Protein AF-X1RYP7-F1 (afdb_monomer_lite)

Sequence (256 aa):
MVREKIAANLPLTCVVMPRAEAEKLGAMALFGEKYGSEVRVVAIGAANEKLLEEAFSREFCGGTHCDNTGQIGGFKIIKEESISAGVRRITALTGSGLNACLEKASDIVDELSATLKVPSEALVDRVGQLIKDNKKLSKDLKSAARAVLLLPMILVSFRIAWLINLACRPTCTSPISPSISAFGVSAATESITMTSMELELISISVMLSACSPVSGWLTNMLLTSTPSLLAQVVSRACSASMNAATPPARWALAMT

Secondary structure (DSSP, 8-state):
-HHHHHHTTPBEEEEEEEHHHHHHTTPBPPTTPPP-SEEEEEEES-SSGGGGGG-SEEEE--S---SBGGGG--EEEEEEEEEETTEEEEEEEEHHHHHHHHHHHHHHHHHHHHHHTS-GGGHHHHHHHHHHHHHHHHHHHHHHHHHHHHHHHHHHHHHHHHHHHHHT---PPPP--------------------------------------------------------------------PPPPP--------

pLDDT: mean 72.21, std 27.26, range [26.64, 97.31]

Organism: NCBI:txid412755

Radius of gyration: 43.84 Å; chains: 1; bounding box: 78×81×140 Å

InterPro domains:
  IPR012947 Threonyl/alanyl tRNA synthetase, SAD [PF07973] (39-90)
  IPR012947 Threonyl/alanyl tRNA synthetase, SAD [SM00863] (39-91)
  IPR018163 Threonyl/alanyl tRNA synthetase, class II-like, putative editing domain superfamily [SSF55186] (2-95)
  IPR018165 Alanyl-tRNA synthetase, class IIc, core domain [PS50860] (1-104)
  IPR050058 Alanine--tRNA ligase [PTHR11777] (2-137)

Foldseek 3Di:
DLVVQLVVFAFKDKDKDAPVVLVVLVADEDPPDDDDRIFIKIFTRQPYPVRSNVGPHIYTDPDDDDRTSPQQPDKDFDDWADPDVPDIDTDMDTDPRVVVVVVVVVVVLVVLCVVLVHDSVCSVVSVVVVVVVVVVVVVVVVVVVVVVVVVVVVVVVVVVVVVVVVVPDDPDDDDDDDDDDDDDDDDDDDDDDDPDDDDDPPDPDPDPDDDDDDDDDDDDDDDDDDDDDDDDDDDDDDDDDDDDDDDDDDDDDDDD

Structure (mmCIF, N/CA/C/O backbone):
data_AF-X1RYP7-F1
#
_entry.id   AF-X1RYP7-F1
#
loop_
_atom_site.group_PDB
_atom_site.id
_atom_site.type_symbol
_atom_site.label_atom_id
_atom_site.label_alt_id
_atom_site.label_comp_id
_atom_site.label_asym_id
_atom_site.label_entity_id
_atom_site.label_seq_id
_atom_site.pdbx_PDB_ins_code
_atom_site.Cartn_x
_atom_site.Cartn_y
_atom_site.Cartn_z
_atom_site.occupancy
_atom_site.B_iso_or_equiv
_atom_site.auth_seq_id
_atom_site.auth_comp_id
_atom_site.auth_asym_id
_atom_site.auth_atom_id
_atom_site.pdbx_PDB_model_num
ATOM 1 N N . MET A 1 1 ? -4.983 8.964 -7.047 1.00 89.69 1 MET A N 1
ATOM 2 C CA . MET A 1 1 ? -3.819 8.7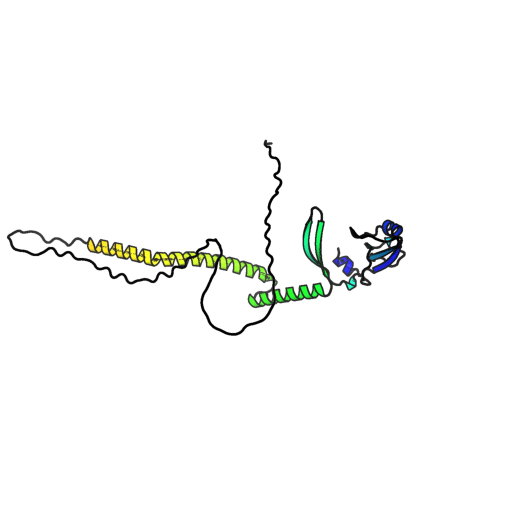30 -7.933 1.00 89.69 1 MET A CA 1
ATOM 3 C C . MET A 1 1 ? -3.322 7.278 -7.989 1.00 89.69 1 MET A C 1
ATOM 5 O O . MET A 1 1 ? -3.543 6.647 -9.008 1.00 89.69 1 MET A O 1
ATOM 9 N N . VAL A 1 2 ? -2.653 6.703 -6.970 1.00 95.00 2 VAL A N 1
ATOM 10 C CA . VAL A 1 2 ? -2.000 5.367 -7.119 1.00 95.00 2 VAL A CA 1
ATOM 11 C C . VAL A 1 2 ? -2.988 4.261 -7.515 1.00 95.00 2 VAL A C 1
ATOM 13 O O . VAL A 1 2 ? -2.761 3.550 -8.487 1.00 95.00 2 VAL A O 1
ATOM 16 N N . ARG A 1 3 ? -4.129 4.163 -6.821 1.00 95.50 3 ARG A N 1
ATOM 17 C CA . ARG A 1 3 ? -5.179 3.184 -7.153 1.00 95.50 3 ARG A CA 1
ATOM 18 C C . ARG A 1 3 ? -5.763 3.382 -8.551 1.00 95.50 3 ARG A C 1
ATOM 20 O O . ARG A 1 3 ? -6.051 2.399 -9.213 1.00 95.50 3 ARG A O 1
ATOM 27 N N . GLU A 1 4 ? -5.899 4.626 -9.014 1.00 96.31 4 GLU A N 1
ATOM 28 C CA . GLU A 1 4 ? -6.376 4.917 -10.376 1.00 96.31 4 GLU A CA 1
ATOM 29 C C . GLU A 1 4 ? -5.391 4.394 -11.426 1.00 96.31 4 GLU A C 1
ATOM 31 O O . GLU A 1 4 ? -5.809 3.813 -12.419 1.00 96.31 4 GLU A O 1
ATOM 36 N N . LYS A 1 5 ? -4.079 4.544 -11.199 1.00 95.88 5 LYS A N 1
ATOM 37 C CA . LYS A 1 5 ? -3.044 4.031 -12.114 1.00 95.88 5 LYS A CA 1
ATOM 38 C C . LYS A 1 5 ? -2.937 2.507 -12.095 1.00 95.88 5 LYS A C 1
ATOM 40 O O . LYS A 1 5 ? -2.620 1.914 -13.122 1.00 95.88 5 LYS A O 1
ATOM 45 N N . ILE A 1 6 ? -3.226 1.877 -10.959 1.00 96.12 6 ILE A N 1
ATOM 46 C CA . ILE A 1 6 ? -3.366 0.419 -10.876 1.00 96.12 6 ILE A CA 1
ATOM 47 C C . ILE A 1 6 ? -4.607 -0.040 -11.653 1.00 96.12 6 ILE A C 1
ATOM 49 O O . ILE A 1 6 ? -4.505 -0.922 -12.499 1.00 96.12 6 ILE A O 1
ATOM 53 N N . ALA A 1 7 ? -5.752 0.615 -11.447 1.00 96.25 7 ALA A N 1
ATOM 54 C CA . ALA A 1 7 ? -6.996 0.303 -12.151 1.00 96.25 7 ALA A CA 1
ATOM 55 C C . ALA A 1 7 ? -6.906 0.528 -13.671 1.00 96.25 7 ALA A C 1
ATOM 57 O O . ALA A 1 7 ? -7.547 -0.187 -14.433 1.00 96.25 7 ALA A O 1
ATOM 58 N N . ALA A 1 8 ? -6.083 1.482 -14.116 1.00 96.19 8 ALA A N 1
ATOM 59 C CA . ALA A 1 8 ? -5.820 1.735 -15.532 1.00 96.19 8 ALA A CA 1
ATOM 60 C C . ALA A 1 8 ? -5.026 0.616 -16.234 1.00 96.19 8 ALA A C 1
ATOM 62 O O . ALA A 1 8 ? -4.885 0.667 -17.452 1.00 96.19 8 ALA A O 1
ATOM 63 N N . ASN A 1 9 ? -4.513 -0.373 -15.489 1.00 96.75 9 ASN A N 1
ATOM 64 C CA . ASN A 1 9 ? -3.815 -1.544 -16.018 1.00 96.75 9 ASN A CA 1
ATOM 65 C C . ASN A 1 9 ? -2.702 -1.198 -17.028 1.00 96.75 9 ASN A C 1
ATOM 67 O O . ASN A 1 9 ? -2.641 -1.722 -18.139 1.00 96.75 9 ASN A O 1
ATOM 71 N N . LEU A 1 10 ? -1.842 -0.259 -16.643 1.00 96.44 10 LEU A N 1
ATOM 72 C CA . LEU A 1 10 ? -0.799 0.288 -17.499 1.00 96.44 10 LEU A CA 1
ATOM 73 C C . LEU A 1 10 ? 0.296 -0.758 -17.761 1.00 96.44 10 LEU A C 1
ATOM 75 O O . LEU A 1 10 ? 0.726 -1.406 -16.804 1.00 96.44 10 LEU A O 1
ATOM 79 N N . PRO A 1 11 ? 0.788 -0.900 -19.005 1.00 96.38 11 PRO A N 1
ATOM 80 C CA . PRO A 1 11 ? 1.874 -1.826 -19.321 1.00 96.38 11 PRO A CA 1
ATOM 81 C C . PRO A 1 11 ? 3.188 -1.390 -18.664 1.00 96.38 11 PRO A C 1
ATOM 83 O O . PRO A 1 11 ? 3.443 -0.191 -18.517 1.00 96.38 11 PRO A O 1
ATOM 86 N N . LEU A 1 12 ? 4.034 -2.348 -18.288 1.00 95.88 12 LEU A N 1
ATOM 87 C CA . LEU A 1 12 ? 5.417 -2.087 -17.895 1.00 95.88 12 LEU A CA 1
ATOM 88 C C . LEU A 1 12 ? 6.368 -2.452 -19.035 1.00 95.88 12 LEU A C 1
ATOM 90 O O . LEU A 1 12 ? 6.365 -3.576 -19.527 1.00 95.88 12 LEU A O 1
ATOM 94 N N . THR A 1 13 ? 7.233 -1.508 -19.399 1.00 95.56 13 THR A N 1
ATOM 95 C CA . THR A 1 13 ? 8.313 -1.724 -20.367 1.00 95.56 13 THR A CA 1
ATOM 96 C C . THR A 1 13 ? 9.654 -1.583 -19.655 1.00 95.56 13 THR A C 1
ATOM 98 O O . THR A 1 13 ? 9.861 -0.638 -18.893 1.00 95.56 13 THR A O 1
ATOM 101 N N . CYS A 1 14 ? 10.571 -2.522 -19.890 1.00 94.88 14 CYS A N 1
ATOM 102 C CA . CYS A 1 14 ? 11.894 -2.534 -19.268 1.00 94.88 14 CYS A CA 1
ATOM 103 C C . CYS A 1 14 ? 12.978 -2.578 -20.343 1.00 94.88 14 CYS A C 1
ATOM 105 O O . CYS A 1 14 ? 12.970 -3.492 -21.160 1.00 94.88 14 CYS A O 1
ATOM 107 N N . VAL A 1 15 ? 13.922 -1.634 -20.315 1.00 95.31 15 VAL A N 1
ATOM 108 C CA . VAL A 1 15 ? 14.980 -1.509 -21.334 1.00 95.31 15 VAL A CA 1
ATOM 109 C C . VAL A 1 15 ? 16.324 -1.272 -20.659 1.00 95.31 15 VAL A C 1
ATOM 111 O O . VAL A 1 15 ? 16.411 -0.532 -19.679 1.00 95.31 15 VAL A O 1
ATOM 114 N N . VAL A 1 16 ? 17.378 -1.901 -21.177 1.00 95.81 16 VAL A N 1
ATOM 115 C CA . VAL A 1 16 ? 18.761 -1.619 -20.774 1.00 95.81 16 VAL A CA 1
ATOM 116 C C . VAL A 1 16 ? 19.347 -0.606 -21.747 1.00 95.81 16 VAL A C 1
ATOM 118 O O . VAL A 1 16 ? 19.276 -0.805 -22.956 1.00 95.81 16 VAL A O 1
ATOM 121 N N . MET A 1 17 ? 19.895 0.488 -21.226 1.00 95.12 17 MET A N 1
ATOM 122 C CA . MET A 1 17 ? 20.445 1.569 -22.045 1.00 95.12 17 MET A CA 1
ATOM 123 C C . MET A 1 17 ? 21.597 2.292 -21.334 1.00 95.12 17 MET A C 1
ATOM 125 O O . MET A 1 17 ? 21.763 2.140 -20.115 1.00 95.12 17 MET A O 1
ATOM 129 N N . PRO A 1 18 ? 22.390 3.105 -22.055 1.00 96.38 18 PRO A N 1
ATOM 130 C CA . PRO A 1 18 ? 23.413 3.937 -21.443 1.00 96.38 18 PRO A CA 1
ATOM 131 C C . PRO A 1 18 ? 22.815 4.890 -20.407 1.00 96.38 18 PRO A C 1
ATOM 133 O O . PRO A 1 18 ? 21.809 5.562 -20.649 1.00 96.38 18 PRO A O 1
ATOM 136 N N . ARG A 1 19 ? 23.482 5.018 -19.260 1.00 93.25 19 ARG A N 1
ATOM 137 C CA . ARG A 1 19 ? 23.036 5.873 -18.151 1.00 93.25 19 ARG A CA 1
ATOM 138 C C . ARG A 1 19 ? 22.748 7.312 -18.585 1.00 93.25 19 ARG A C 1
ATOM 140 O O . ARG A 1 19 ? 21.746 7.888 -18.178 1.00 93.25 19 ARG A O 1
ATOM 147 N N . ALA A 1 20 ? 23.610 7.874 -19.429 1.00 92.62 20 ALA A N 1
ATOM 148 C CA . ALA A 1 20 ? 23.466 9.244 -19.909 1.00 92.62 20 ALA A CA 1
ATOM 149 C C . ALA A 1 20 ? 22.195 9.452 -20.753 1.00 92.62 20 ALA A C 1
ATOM 151 O O . ALA A 1 20 ? 21.643 10.548 -20.764 1.00 92.62 20 ALA A O 1
ATOM 152 N N . GLU A 1 21 ? 21.728 8.426 -21.465 1.00 93.50 21 GLU A N 1
ATOM 153 C CA . GLU A 1 21 ? 20.472 8.482 -22.223 1.00 93.50 21 GLU A CA 1
ATOM 154 C C . GLU A 1 21 ? 19.271 8.337 -21.289 1.00 93.50 21 GLU A C 1
ATOM 156 O O . GLU A 1 21 ? 18.314 9.102 -21.380 1.00 93.50 21 GLU A O 1
ATOM 161 N N . ALA A 1 22 ? 19.368 7.435 -20.315 1.00 93.38 22 ALA A N 1
ATOM 162 C CA . ALA A 1 22 ? 18.329 7.223 -19.320 1.00 93.38 22 ALA A CA 1
ATOM 163 C C . ALA A 1 22 ? 18.067 8.473 -18.454 1.00 93.38 22 ALA A C 1
ATOM 165 O O . ALA A 1 22 ? 16.917 8.841 -18.209 1.00 93.38 22 ALA A O 1
ATOM 166 N N . GLU A 1 23 ? 19.129 9.171 -18.038 1.00 91.62 23 GLU A N 1
ATOM 167 C CA . GLU A 1 23 ? 19.027 10.440 -17.305 1.00 91.62 23 GLU A CA 1
ATOM 168 C C . GLU A 1 23 ? 18.382 11.545 -18.163 1.00 91.62 23 GLU A C 1
ATOM 170 O O . GLU A 1 23 ? 17.576 12.322 -17.651 1.00 91.62 23 GLU A O 1
ATOM 175 N N . LYS A 1 24 ? 18.652 11.585 -19.479 1.00 93.12 24 LYS A N 1
ATOM 176 C CA . LYS A 1 24 ? 17.998 12.531 -20.407 1.00 93.12 24 LYS A CA 1
ATOM 177 C C . LYS A 1 24 ? 16.498 12.275 -20.555 1.00 93.12 24 LYS A C 1
ATOM 179 O O . LYS A 1 24 ? 15.744 13.231 -20.700 1.00 93.12 24 LYS A O 1
ATOM 184 N N . LEU A 1 25 ? 16.061 11.018 -20.461 1.00 91.56 25 LEU A N 1
ATOM 185 C CA . LEU A 1 25 ? 14.638 10.647 -20.431 1.00 91.56 25 LEU A CA 1
ATOM 186 C C . LEU A 1 25 ? 13.948 11.036 -19.107 1.00 91.56 25 LEU A C 1
ATOM 188 O O . LEU A 1 25 ? 12.743 10.833 -18.946 1.00 91.56 25 LEU A O 1
ATOM 192 N N . GLY A 1 26 ? 14.690 11.575 -18.134 1.00 91.69 26 GLY A N 1
ATOM 193 C CA . GLY A 1 26 ? 14.168 11.931 -16.818 1.00 91.69 26 GLY A CA 1
ATOM 194 C C . GLY A 1 26 ? 13.856 10.714 -15.949 1.00 91.69 26 GLY A C 1
ATOM 195 O O . GLY A 1 26 ? 12.981 10.790 -15.088 1.00 91.69 26 GLY A O 1
ATOM 196 N N . ALA A 1 27 ? 14.516 9.578 -16.194 1.00 91.94 27 ALA A N 1
ATOM 197 C CA . ALA A 1 27 ? 14.416 8.426 -15.311 1.00 91.94 27 ALA A CA 1
ATOM 198 C C . ALA A 1 27 ? 15.124 8.713 -13.979 1.00 91.94 27 ALA A C 1
ATOM 200 O O . ALA A 1 27 ? 16.239 9.237 -13.945 1.00 91.94 27 ALA A O 1
ATOM 201 N N . MET A 1 28 ? 14.455 8.386 -12.874 1.00 90.38 28 MET A N 1
ATOM 202 C CA . MET A 1 28 ? 14.951 8.683 -11.534 1.00 90.38 28 MET A CA 1
ATOM 203 C C . MET A 1 28 ? 15.865 7.570 -11.013 1.00 90.38 28 MET A C 1
ATOM 205 O O . MET A 1 28 ? 15.537 6.386 -11.085 1.00 90.38 28 MET A O 1
ATOM 209 N N . ALA A 1 29 ? 16.995 7.972 -10.438 1.00 88.50 29 ALA A N 1
ATOM 210 C CA . ALA A 1 29 ? 17.901 7.103 -9.700 1.00 88.50 29 ALA A CA 1
ATOM 211 C C . ALA A 1 29 ? 17.552 7.109 -8.202 1.00 88.50 29 ALA A C 1
ATOM 213 O O . ALA A 1 29 ? 17.188 8.155 -7.654 1.00 88.50 29 ALA A O 1
ATOM 214 N N . LEU A 1 30 ? 17.706 5.972 -7.520 1.00 81.19 30 LEU A N 1
ATOM 215 C CA . LEU A 1 30 ? 17.573 5.920 -6.064 1.00 81.19 30 LEU A CA 1
ATOM 216 C C . LEU A 1 30 ? 18.777 6.604 -5.398 1.00 81.19 30 LEU A C 1
ATOM 218 O O . LEU A 1 30 ? 19.930 6.443 -5.805 1.00 81.19 30 LEU A O 1
ATOM 222 N N . PHE A 1 31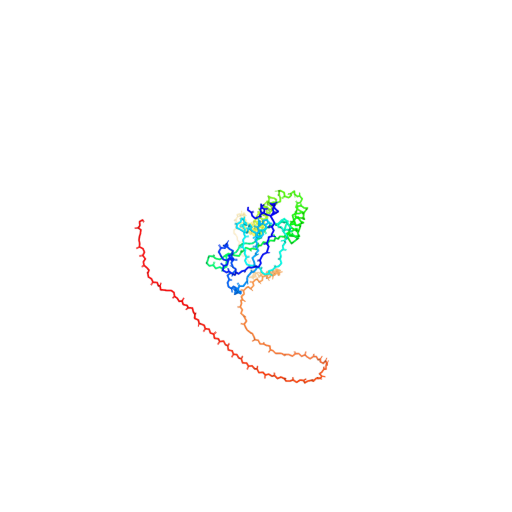 ? 18.507 7.391 -4.355 1.00 71.81 31 PHE A N 1
ATOM 223 C CA . PHE A 1 31 ? 19.542 8.116 -3.623 1.00 71.81 31 PHE A CA 1
ATOM 224 C C . PHE A 1 31 ? 20.536 7.150 -2.962 1.00 71.81 31 PHE A C 1
ATOM 226 O O . PHE A 1 31 ? 20.149 6.312 -2.152 1.00 71.81 31 PHE A O 1
ATOM 233 N N . GLY A 1 32 ? 21.830 7.327 -3.250 1.00 73.62 32 GLY A N 1
ATOM 234 C CA . GLY A 1 32 ? 22.924 6.617 -2.576 1.00 73.62 32 GLY A CA 1
ATOM 235 C C . GLY A 1 32 ? 23.439 5.360 -3.284 1.00 73.62 32 GLY A C 1
ATOM 236 O O . GLY A 1 32 ? 24.432 4.790 -2.832 1.00 73.62 32 GLY A O 1
ATOM 237 N N . GLU A 1 33 ? 22.836 4.954 -4.403 1.00 80.25 33 GLU A N 1
ATOM 238 C CA . GLU A 1 33 ? 23.302 3.807 -5.189 1.00 80.25 33 GLU A CA 1
ATOM 239 C C . GLU A 1 33 ? 24.311 4.213 -6.275 1.00 80.25 33 GLU A C 1
ATOM 241 O O . GLU A 1 33 ? 24.233 5.290 -6.873 1.00 80.25 33 GLU A O 1
ATOM 246 N N . LYS A 1 34 ? 25.293 3.339 -6.534 1.00 86.25 34 LYS A N 1
ATOM 247 C CA . LYS A 1 34 ? 26.267 3.512 -7.620 1.00 86.25 34 LYS A CA 1
ATOM 248 C C . LYS A 1 34 ? 25.813 2.703 -8.832 1.00 86.25 34 LYS A C 1
ATOM 250 O O . LYS A 1 34 ? 25.737 1.482 -8.754 1.00 86.25 34 LYS A O 1
ATOM 255 N N . TYR A 1 35 ? 25.577 3.384 -9.949 1.00 87.25 35 TYR A N 1
ATOM 256 C CA . TYR A 1 35 ? 25.183 2.772 -11.219 1.00 87.25 35 TYR A CA 1
ATOM 257 C C . TYR A 1 35 ? 26.358 2.710 -12.203 1.00 87.25 35 TYR A C 1
ATOM 259 O O . TYR A 1 35 ? 27.204 3.610 -12.214 1.00 87.25 35 TYR A O 1
ATOM 267 N N . GLY A 1 36 ? 26.397 1.652 -13.019 1.00 89.12 36 GLY A N 1
ATOM 268 C CA . GLY A 1 36 ? 27.385 1.462 -14.085 1.00 89.12 36 GLY A CA 1
ATOM 269 C C . GLY A 1 36 ? 27.149 2.359 -15.307 1.00 89.12 36 GLY A C 1
ATOM 270 O O . GLY A 1 36 ? 26.334 3.283 -15.276 1.00 89.12 36 GLY A O 1
ATOM 271 N N . SER A 1 37 ? 27.877 2.083 -16.395 1.00 91.88 37 SER A N 1
ATOM 272 C CA . SER A 1 37 ? 27.700 2.770 -17.685 1.00 91.88 37 SER A CA 1
ATOM 273 C C . SER A 1 37 ? 26.362 2.440 -18.348 1.00 91.88 37 SER A C 1
ATOM 275 O O . SER A 1 37 ? 25.785 3.296 -19.015 1.00 91.88 37 SER A O 1
ATOM 277 N N . GLU A 1 38 ? 25.861 1.227 -18.128 1.00 94.44 38 GLU A N 1
ATOM 278 C CA . GLU A 1 38 ? 24.546 0.765 -18.562 1.00 94.44 38 GLU A CA 1
ATOM 279 C C . GLU A 1 38 ? 23.632 0.574 -17.353 1.00 94.44 38 GLU A C 1
ATOM 281 O O . GLU A 1 38 ? 24.064 0.114 -16.289 1.00 94.44 38 GLU A O 1
ATOM 286 N N . VAL A 1 39 ? 22.365 0.946 -17.518 1.00 94.88 39 VAL A N 1
ATOM 287 C CA . VAL A 1 39 ? 21.336 0.849 -16.481 1.00 94.88 39 VAL A CA 1
ATOM 288 C C . VAL A 1 39 ? 20.067 0.242 -17.053 1.00 94.88 39 VAL A C 1
ATOM 290 O O . VAL A 1 39 ? 19.727 0.445 -18.219 1.00 94.88 39 VAL A O 1
ATOM 293 N N . ARG A 1 40 ? 19.343 -0.494 -16.209 1.00 95.19 40 ARG A N 1
ATOM 294 C CA . ARG A 1 40 ? 18.009 -0.995 -16.527 1.00 95.19 40 ARG A CA 1
ATOM 295 C C . ARG A 1 40 ? 16.971 0.034 -16.096 1.00 95.19 40 ARG A C 1
ATOM 297 O O . ARG A 1 40 ? 16.836 0.319 -14.905 1.00 95.19 40 ARG A O 1
ATOM 304 N N . VAL A 1 41 ? 16.244 0.565 -17.071 1.00 95.44 41 VAL A N 1
ATOM 305 C CA . VAL A 1 41 ? 15.139 1.500 -16.865 1.00 95.44 41 VAL A CA 1
ATOM 306 C C . VAL A 1 41 ? 13.833 0.727 -16.870 1.00 95.44 41 VAL A C 1
ATOM 308 O O . VAL A 1 41 ? 13.566 -0.050 -17.788 1.00 95.44 41 VAL A O 1
ATOM 311 N N . VAL A 1 42 ? 13.011 0.970 -15.857 1.00 96.12 42 VAL A N 1
ATOM 312 C CA . VAL A 1 42 ? 11.643 0.461 -15.771 1.00 96.12 42 VAL A CA 1
ATOM 313 C C . VAL A 1 42 ? 10.691 1.622 -15.990 1.00 96.12 42 VAL A C 1
ATOM 315 O O . VAL A 1 42 ? 10.733 2.609 -15.257 1.00 96.12 42 VAL A O 1
ATOM 318 N N . ALA A 1 43 ? 9.844 1.507 -17.009 1.00 96.44 43 ALA A N 1
ATOM 319 C CA . ALA A 1 43 ? 8.894 2.529 -17.415 1.00 96.44 43 ALA A CA 1
ATOM 320 C C . ALA A 1 43 ? 7.457 2.018 -17.275 1.00 96.44 43 ALA A C 1
ATOM 322 O O . ALA A 1 43 ? 7.069 1.016 -17.879 1.00 96.44 43 ALA A O 1
ATOM 323 N N . ILE A 1 44 ? 6.654 2.731 -16.487 1.00 96.38 44 ILE A N 1
ATOM 324 C CA . ILE A 1 44 ? 5.256 2.393 -16.213 1.00 96.38 44 ILE A CA 1
ATOM 325 C C . ILE A 1 44 ? 4.358 3.197 -17.155 1.00 96.38 44 ILE A C 1
ATOM 327 O O . ILE A 1 44 ? 4.353 4.427 -17.109 1.00 96.38 44 ILE A O 1
ATOM 331 N N . GLY A 1 45 ? 3.563 2.514 -17.974 1.00 94.81 45 GLY A N 1
ATOM 332 C CA . GLY A 1 45 ? 2.633 3.113 -18.935 1.00 94.81 45 GLY A CA 1
ATOM 333 C C . GLY A 1 45 ? 3.200 3.361 -20.330 1.00 94.81 45 GLY A C 1
ATOM 334 O O . GLY A 1 45 ? 2.482 3.900 -21.162 1.00 94.81 45 GLY A O 1
ATOM 335 N N . ALA A 1 46 ? 4.438 2.947 -20.609 1.00 93.50 46 ALA A N 1
ATOM 336 C CA . ALA A 1 46 ? 4.967 2.937 -21.970 1.00 93.50 46 ALA A CA 1
ATOM 337 C C . ALA A 1 46 ? 4.506 1.670 -22.695 1.00 93.50 46 ALA A C 1
ATOM 339 O O . ALA A 1 46 ? 4.734 0.563 -22.206 1.00 93.50 46 ALA A O 1
ATOM 340 N N . ALA A 1 47 ? 3.886 1.830 -23.866 1.00 89.81 47 ALA A N 1
ATOM 341 C CA . ALA A 1 47 ? 3.436 0.697 -24.673 1.00 89.81 47 ALA A CA 1
ATOM 342 C C . ALA A 1 47 ? 4.602 -0.083 -25.299 1.00 89.81 47 ALA A C 1
ATOM 344 O O . ALA A 1 47 ? 4.482 -1.283 -25.502 1.00 89.81 47 ALA A O 1
ATOM 345 N N . ASN A 1 48 ? 5.703 0.602 -25.626 1.00 90.62 48 ASN A N 1
ATOM 346 C CA . ASN A 1 48 ? 6.888 0.029 -26.262 1.00 90.62 48 ASN A CA 1
ATOM 347 C C . ASN A 1 48 ? 8.145 0.829 -25.885 1.00 90.62 48 ASN A C 1
ATOM 349 O O . ASN A 1 48 ? 8.058 1.985 -25.470 1.00 90.62 48 ASN A O 1
ATOM 353 N N . GLU A 1 49 ? 9.322 0.259 -26.154 1.00 89.50 49 GLU A N 1
ATOM 354 C CA . GLU A 1 49 ? 10.645 0.855 -25.882 1.00 89.50 49 GLU A CA 1
ATOM 355 C C . GLU A 1 49 ? 10.888 2.202 -26.583 1.00 89.50 49 GLU A C 1
ATOM 357 O O . GLU A 1 49 ? 11.699 3.008 -26.143 1.00 89.50 49 GLU A O 1
ATOM 362 N N . LYS A 1 50 ? 10.170 2.475 -27.677 1.00 89.88 50 LYS A N 1
ATOM 363 C CA . LYS A 1 50 ? 10.270 3.743 -28.418 1.00 89.88 50 LYS A CA 1
ATOM 364 C C . LYS A 1 50 ? 9.462 4.878 -27.788 1.00 89.88 50 LYS A C 1
ATOM 366 O O . LYS A 1 50 ? 9.713 6.035 -28.093 1.00 89.88 50 LYS A O 1
ATOM 371 N N . LEU A 1 51 ? 8.491 4.547 -26.937 1.00 91.81 51 LEU A N 1
ATOM 372 C CA . LEU A 1 51 ? 7.553 5.492 -26.324 1.00 91.81 51 LEU A CA 1
ATOM 373 C C . LEU A 1 51 ? 7.819 5.644 -24.822 1.00 91.81 51 LEU A C 1
ATOM 375 O O . LEU A 1 51 ? 6.910 5.898 -24.035 1.00 91.81 51 LEU A O 1
ATOM 379 N N . LEU A 1 52 ? 9.077 5.481 -24.400 1.00 91.19 52 LEU A N 1
ATOM 380 C CA . LEU A 1 52 ? 9.460 5.649 -22.997 1.00 91.19 52 LEU A CA 1
ATOM 381 C C . LEU A 1 52 ? 9.184 7.072 -22.496 1.00 91.19 52 LEU A C 1
ATOM 383 O O . LEU A 1 52 ? 8.906 7.253 -21.314 1.00 91.19 52 LEU A O 1
ATOM 387 N N . GLU A 1 53 ? 9.199 8.076 -23.374 1.00 90.38 53 GLU A N 1
ATOM 388 C CA . GLU A 1 53 ? 8.889 9.469 -23.032 1.00 90.38 53 GLU A CA 1
ATOM 389 C C . GLU A 1 53 ? 7.442 9.672 -22.546 1.00 90.38 53 GLU A C 1
ATOM 391 O O . GLU A 1 53 ? 7.204 10.518 -21.682 1.00 90.38 53 GLU A O 1
ATOM 396 N N . GLU A 1 54 ? 6.503 8.842 -23.008 1.00 92.06 54 GLU A N 1
ATOM 397 C CA . GLU A 1 54 ? 5.082 8.887 -22.628 1.00 92.06 54 GLU A CA 1
ATOM 398 C C . GLU A 1 54 ? 4.789 8.163 -21.302 1.00 92.06 54 GLU A C 1
ATOM 400 O O . GLU A 1 54 ? 3.674 8.231 -20.779 1.00 92.06 54 GLU A O 1
ATOM 405 N N . ALA A 1 55 ? 5.781 7.464 -20.739 1.00 94.25 55 ALA A N 1
ATOM 406 C CA . ALA A 1 55 ? 5.630 6.744 -19.484 1.00 94.25 55 ALA A CA 1
ATOM 407 C C . ALA A 1 55 ? 5.229 7.680 -18.336 1.00 94.25 55 ALA A C 1
ATOM 409 O O . ALA A 1 55 ? 5.778 8.767 -18.157 1.00 94.25 55 ALA A O 1
ATOM 410 N N . PHE A 1 56 ? 4.320 7.202 -17.489 1.00 94.12 56 PHE A N 1
ATOM 411 C CA . PHE A 1 56 ? 3.888 7.908 -16.286 1.00 94.12 56 PHE A CA 1
ATOM 412 C C . PHE A 1 56 ? 5.011 8.031 -15.247 1.00 94.12 56 PHE A C 1
ATOM 414 O O . PHE A 1 56 ? 5.113 9.046 -14.563 1.00 94.12 56 PHE A O 1
ATOM 421 N N . SER A 1 57 ? 5.826 6.985 -15.107 1.00 94.75 57 SER A N 1
ATOM 422 C CA . SER A 1 57 ? 6.978 6.958 -14.205 1.00 94.75 57 SER A CA 1
ATOM 423 C C . SER A 1 57 ? 8.102 6.146 -14.827 1.00 94.75 57 SER A C 1
ATOM 425 O O . SER A 1 57 ? 7.840 5.158 -15.517 1.00 94.75 57 SER A O 1
ATOM 427 N N . ARG A 1 58 ? 9.342 6.563 -14.571 1.00 95.44 58 ARG A N 1
ATOM 428 C CA . ARG A 1 58 ? 10.563 5.921 -15.057 1.00 95.44 58 ARG A CA 1
ATOM 429 C C . ARG A 1 58 ? 11.602 5.916 -13.952 1.00 95.44 58 ARG A C 1
ATOM 431 O O . ARG A 1 58 ? 11.933 6.976 -13.420 1.00 95.44 58 ARG A O 1
ATOM 438 N N . GLU A 1 59 ? 12.145 4.751 -13.647 1.00 95.38 59 GLU A N 1
ATOM 439 C CA . GLU A 1 59 ? 13.151 4.599 -12.597 1.00 95.38 59 GLU A CA 1
ATOM 440 C C . GLU A 1 59 ? 14.244 3.608 -12.990 1.00 95.38 59 GLU A C 1
ATOM 442 O O . GLU A 1 59 ? 14.050 2.745 -13.851 1.00 95.38 59 GLU A O 1
ATOM 447 N N . PHE A 1 60 ? 15.401 3.731 -12.344 1.00 95.38 60 PHE A N 1
ATOM 448 C CA . PHE A 1 60 ? 16.449 2.719 -12.414 1.00 95.38 60 PHE A CA 1
ATOM 449 C C . PHE A 1 60 ? 16.120 1.600 -11.434 1.00 95.38 60 PHE A C 1
ATOM 451 O O . PHE A 1 60 ? 16.073 1.826 -10.227 1.00 95.38 60 PHE A O 1
ATOM 458 N N . CYS A 1 61 ? 15.909 0.387 -11.945 1.00 93.38 61 CYS A N 1
ATOM 459 C CA . CYS A 1 61 ? 15.632 -0.762 -11.092 1.00 93.38 61 CYS A CA 1
ATOM 460 C C . CYS A 1 61 ? 16.155 -2.069 -11.701 1.00 93.38 61 CYS A C 1
ATOM 462 O O . CYS A 1 61 ? 15.851 -2.427 -12.844 1.00 93.38 61 CYS A O 1
ATOM 464 N N . GLY A 1 62 ? 16.923 -2.812 -10.901 1.00 91.19 62 GLY A N 1
ATOM 465 C CA . GLY A 1 62 ? 17.410 -4.157 -11.229 1.00 91.19 62 GLY A CA 1
ATOM 466 C C . GLY A 1 62 ? 16.512 -5.296 -10.732 1.00 91.19 62 GLY A C 1
ATOM 467 O O . GLY A 1 62 ? 16.852 -6.458 -10.927 1.00 91.19 62 GLY A O 1
ATOM 468 N N . GLY A 1 63 ? 15.402 -4.982 -10.061 1.00 92.38 63 GLY A N 1
ATOM 469 C CA . GLY A 1 63 ? 14.485 -5.965 -9.488 1.00 92.38 63 GLY A CA 1
ATOM 470 C C . GLY A 1 63 ? 13.530 -6.597 -10.502 1.00 92.38 63 GLY A C 1
ATOM 471 O O . GLY A 1 63 ? 13.477 -6.224 -11.678 1.00 92.38 63 GLY A O 1
ATOM 472 N N . THR A 1 64 ? 12.744 -7.559 -10.022 1.00 94.44 64 THR A N 1
ATOM 473 C CA . THR A 1 64 ? 11.632 -8.149 -10.771 1.00 94.44 64 THR A CA 1
ATOM 474 C C . THR A 1 64 ? 10.406 -7.243 -10.710 1.00 94.44 64 THR A C 1
ATOM 476 O O . THR A 1 64 ? 10.155 -6.572 -9.710 1.00 94.44 64 THR A O 1
ATOM 479 N N . HIS A 1 65 ? 9.636 -7.220 -11.795 1.00 95.38 65 HIS A N 1
ATOM 480 C CA . HIS A 1 65 ? 8.431 -6.405 -11.912 1.00 95.38 65 HIS A CA 1
ATOM 481 C C . HIS A 1 65 ? 7.274 -7.230 -12.473 1.00 95.38 65 HIS A C 1
ATOM 483 O O . HIS A 1 65 ? 7.482 -8.286 -13.065 1.00 95.38 65 HIS A O 1
ATOM 489 N N . CYS A 1 66 ? 6.062 -6.727 -12.255 1.00 94.69 66 CYS A N 1
ATOM 490 C CA . CYS A 1 66 ? 4.854 -7.186 -12.929 1.00 94.69 66 CYS A CA 1
ATOM 491 C C . CYS A 1 66 ? 4.832 -6.718 -14.391 1.00 94.69 66 CYS A C 1
ATOM 493 O O . CYS A 1 66 ? 5.480 -5.731 -14.738 1.00 94.69 66 CYS A O 1
ATOM 495 N N . ASP A 1 67 ? 4.040 -7.384 -15.230 1.00 94.81 67 ASP A N 1
ATOM 496 C CA . ASP A 1 67 ? 3.909 -7.015 -16.650 1.00 94.81 67 ASP A CA 1
ATOM 497 C C . ASP A 1 67 ? 3.025 -5.774 -16.846 1.00 94.81 67 ASP A C 1
ATOM 499 O O . ASP A 1 67 ? 3.120 -5.056 -17.841 1.00 94.81 67 ASP A O 1
ATOM 503 N N . ASN A 1 68 ? 2.127 -5.522 -15.895 1.00 96.12 68 ASN A N 1
ATOM 504 C CA . ASN A 1 68 ? 1.236 -4.372 -15.883 1.00 96.12 68 ASN A CA 1
ATOM 505 C C . ASN A 1 68 ? 0.860 -3.984 -14.451 1.00 96.12 68 ASN A C 1
ATOM 507 O O . ASN A 1 68 ? 0.949 -4.787 -13.519 1.00 96.12 68 ASN A O 1
ATOM 511 N N . THR A 1 69 ? 0.399 -2.748 -14.269 1.00 96.88 69 THR A N 1
ATOM 512 C CA . THR A 1 69 ? 0.036 -2.239 -12.940 1.00 96.88 69 THR A CA 1
ATOM 513 C C . THR A 1 69 ? -1.171 -2.950 -12.333 1.00 96.88 69 THR A C 1
ATOM 515 O O . THR A 1 69 ? -1.284 -2.972 -11.109 1.00 96.88 69 THR A O 1
ATOM 518 N N . GLY A 1 70 ? -2.043 -3.564 -13.140 1.00 96.50 70 GLY A N 1
ATOM 519 C CA . GLY A 1 70 ? -3.224 -4.282 -12.660 1.00 96.50 70 GLY A CA 1
ATOM 520 C C . GLY A 1 70 ? -2.878 -5.511 -11.817 1.00 96.50 70 GLY A C 1
ATOM 521 O O . GLY A 1 70 ? -3.569 -5.791 -10.836 1.00 96.50 70 GLY A O 1
ATOM 522 N N . GLN A 1 71 ? -1.762 -6.186 -12.116 1.00 96.38 71 GLN A N 1
ATOM 523 C CA . GLN A 1 71 ? -1.262 -7.327 -11.334 1.00 96.38 71 GLN A CA 1
ATOM 524 C C . GLN A 1 71 ? -0.923 -6.968 -9.872 1.00 96.38 71 GLN A C 1
ATOM 526 O O . GLN A 1 71 ? -0.900 -7.850 -9.015 1.00 96.38 71 GLN A O 1
ATOM 531 N N . ILE A 1 72 ? -0.701 -5.685 -9.553 1.00 95.94 72 ILE A N 1
ATOM 532 C CA . ILE A 1 72 ? -0.461 -5.218 -8.173 1.00 95.94 72 ILE A CA 1
ATOM 533 C C . ILE A 1 72 ? -1.715 -5.420 -7.299 1.00 95.94 72 ILE A C 1
ATOM 535 O O . ILE A 1 72 ? -1.613 -5.637 -6.085 1.00 95.94 72 ILE A O 1
ATOM 539 N N . GLY A 1 73 ? -2.904 -5.365 -7.907 1.00 94.75 73 GLY A N 1
ATOM 540 C CA . GLY A 1 73 ? -4.184 -5.525 -7.228 1.00 94.75 73 GLY A CA 1
ATOM 541 C C . GLY A 1 73 ? -4.534 -4.326 -6.345 1.00 94.75 73 GLY A C 1
ATOM 542 O O . GLY A 1 73 ? -4.715 -3.206 -6.817 1.00 94.75 73 GLY A O 1
ATOM 543 N N . GLY A 1 74 ? -4.687 -4.550 -5.042 1.00 94.00 74 GLY A N 1
ATOM 544 C CA . GLY A 1 74 ? -5.009 -3.476 -4.106 1.00 94.00 74 GLY A CA 1
ATOM 545 C C . GLY A 1 74 ? -3.775 -2.683 -3.663 1.00 94.00 74 GLY A C 1
ATOM 546 O O . GLY A 1 74 ? -2.654 -3.176 -3.699 1.00 94.00 74 GLY A O 1
ATOM 547 N N . PHE A 1 75 ? -3.989 -1.454 -3.189 1.00 96.56 75 PHE A N 1
ATOM 548 C CA . PHE A 1 75 ? -2.950 -0.630 -2.563 1.00 96.56 75 PHE A CA 1
ATOM 549 C C . PHE A 1 75 ? -3.526 0.146 -1.378 1.00 96.56 75 PHE A C 1
ATOM 551 O O . PHE A 1 75 ? -4.562 0.813 -1.505 1.00 96.56 75 PHE A O 1
ATOM 558 N N . LYS A 1 76 ? -2.864 0.110 -0.221 1.00 95.88 76 LYS A N 1
ATOM 559 C CA . LYS A 1 76 ? -3.249 0.913 0.949 1.00 95.88 76 LYS A CA 1
ATOM 560 C C . LYS A 1 76 ? -2.017 1.342 1.732 1.00 95.88 76 LYS A C 1
ATOM 562 O O . LYS A 1 76 ? -1.213 0.504 2.122 1.00 95.88 76 LYS A O 1
ATOM 567 N N . ILE A 1 77 ? -1.919 2.640 2.009 1.00 96.56 77 ILE A N 1
ATOM 568 C CA . ILE A 1 77 ? -0.948 3.179 2.962 1.00 96.56 77 ILE A CA 1
ATOM 569 C C . ILE A 1 77 ? -1.439 2.839 4.368 1.00 96.56 77 ILE A C 1
ATOM 571 O O . ILE A 1 77 ? -2.587 3.120 4.712 1.00 96.56 77 ILE A O 1
ATOM 575 N N . ILE A 1 78 ? -0.574 2.210 5.157 1.00 95.81 78 ILE A N 1
ATOM 576 C CA . ILE A 1 78 ? -0.853 1.822 6.544 1.00 95.81 78 ILE A CA 1
ATOM 577 C C . ILE A 1 78 ? -0.243 2.819 7.512 1.00 95.81 78 ILE A C 1
ATOM 579 O O . ILE A 1 78 ? -0.825 3.105 8.555 1.00 95.81 78 ILE A O 1
ATOM 583 N N . LYS A 1 79 ? 0.938 3.334 7.177 1.00 96.50 79 LYS A N 1
ATOM 584 C CA . LYS A 1 79 ? 1.687 4.193 8.079 1.00 96.50 79 LYS A CA 1
ATOM 585 C C . LYS A 1 79 ? 2.452 5.242 7.300 1.00 96.50 79 LYS A C 1
ATOM 587 O O . LYS A 1 79 ? 2.999 4.958 6.236 1.00 96.50 79 LYS A O 1
ATOM 592 N N . GLU A 1 80 ? 2.505 6.434 7.866 1.00 96.62 80 GLU A N 1
ATOM 593 C CA . GLU A 1 80 ? 3.326 7.526 7.379 1.00 96.62 80 GLU A CA 1
ATOM 594 C C . GLU A 1 80 ? 4.055 8.158 8.563 1.00 96.62 80 GLU A C 1
ATOM 596 O O . GLU A 1 80 ? 3.434 8.482 9.575 1.00 96.62 80 GLU A O 1
ATOM 601 N N . GLU A 1 81 ? 5.377 8.290 8.462 1.00 96.94 81 GLU A N 1
ATOM 602 C CA . GLU A 1 81 ? 6.231 8.710 9.577 1.00 96.94 81 GLU A CA 1
ATOM 603 C C . GLU A 1 81 ? 7.311 9.683 9.111 1.00 96.94 81 GLU A C 1
ATOM 605 O O . GLU A 1 81 ? 7.864 9.536 8.023 1.00 96.94 81 GLU A O 1
ATOM 610 N N . SER A 1 82 ? 7.648 10.666 9.945 1.00 96.19 82 SER A N 1
ATOM 611 C CA . SER A 1 82 ? 8.803 11.537 9.712 1.00 96.19 82 SER A CA 1
ATOM 612 C C . SER A 1 82 ? 10.072 10.846 10.209 1.00 96.19 82 SER A C 1
ATOM 614 O O . SER A 1 82 ? 10.106 10.393 11.352 1.00 96.19 82 SER A O 1
ATOM 616 N N . ILE A 1 83 ? 11.104 10.752 9.366 1.00 94.62 83 ILE A N 1
ATOM 617 C CA . ILE A 1 83 ? 12.408 10.188 9.760 1.00 94.62 83 ILE A CA 1
ATOM 618 C C . ILE A 1 83 ? 13.366 11.315 10.166 1.00 94.62 83 ILE A C 1
ATOM 620 O O . ILE A 1 83 ? 14.059 11.219 11.176 1.00 94.62 83 ILE A O 1
ATOM 624 N N . SER A 1 84 ? 13.418 12.381 9.367 1.00 94.06 84 SER A N 1
ATOM 625 C CA . SER A 1 84 ? 14.285 13.545 9.560 1.00 94.06 84 SER A CA 1
ATOM 626 C C . SER A 1 84 ? 13.674 14.770 8.873 1.00 94.06 84 SER A C 1
ATOM 628 O O . SER A 1 84 ? 12.631 14.675 8.221 1.00 94.06 84 SER A O 1
ATOM 630 N N . ALA A 1 85 ? 14.297 15.942 9.023 1.00 94.19 85 ALA A N 1
ATOM 631 C CA . ALA A 1 85 ? 13.823 17.165 8.382 1.00 94.19 85 ALA A CA 1
ATOM 632 C C . ALA A 1 85 ? 13.711 16.975 6.856 1.00 94.19 85 ALA A C 1
ATOM 634 O O . ALA A 1 85 ? 14.707 16.751 6.174 1.00 94.19 85 ALA A O 1
ATOM 635 N N . GLY A 1 86 ? 12.481 17.043 6.337 1.00 91.12 86 GLY A N 1
ATOM 636 C CA . GLY A 1 86 ? 12.184 16.890 4.910 1.00 91.12 86 GLY A CA 1
ATOM 637 C C . GLY A 1 86 ? 12.077 15.448 4.395 1.00 91.12 86 GLY A C 1
ATOM 638 O O . GLY A 1 86 ? 11.804 15.273 3.212 1.00 91.12 86 GLY A O 1
ATOM 639 N N . VAL A 1 87 ? 12.236 14.419 5.239 1.00 93.19 87 VAL A N 1
ATOM 640 C CA . VAL A 1 87 ? 12.185 13.005 4.814 1.00 93.19 87 VAL A CA 1
ATOM 641 C C . VAL A 1 87 ? 11.062 12.253 5.522 1.00 93.19 87 VAL A C 1
ATOM 643 O O . VAL A 1 87 ? 11.002 12.195 6.753 1.00 93.19 87 VAL A O 1
ATOM 646 N N . ARG A 1 88 ? 10.191 11.616 4.731 1.00 95.88 88 ARG A N 1
ATOM 647 C CA . ARG A 1 88 ? 9.037 10.845 5.213 1.00 95.88 88 ARG A CA 1
ATOM 648 C C . ARG A 1 88 ? 9.127 9.393 4.753 1.00 95.88 88 ARG A C 1
ATOM 650 O O . ARG A 1 88 ? 9.468 9.120 3.605 1.00 95.88 88 ARG A O 1
ATOM 657 N N . ARG A 1 89 ? 8.794 8.464 5.647 1.00 95.50 89 ARG A N 1
ATOM 658 C CA . ARG A 1 89 ? 8.601 7.045 5.345 1.00 95.50 89 ARG A CA 1
ATOM 659 C C . ARG A 1 89 ? 7.128 6.788 5.105 1.00 95.50 89 ARG A C 1
ATOM 661 O O . ARG A 1 89 ? 6.310 7.096 5.968 1.00 95.50 89 ARG A O 1
ATOM 668 N N . ILE A 1 90 ? 6.813 6.163 3.980 1.00 96.50 90 ILE A N 1
ATOM 669 C CA . ILE A 1 90 ? 5.472 5.664 3.688 1.00 96.50 90 ILE A CA 1
ATOM 670 C C . ILE A 1 90 ? 5.542 4.139 3.684 1.00 96.50 90 ILE A C 1
ATOM 672 O O . ILE A 1 90 ? 6.328 3.553 2.943 1.00 96.50 90 ILE A O 1
ATOM 676 N N . THR A 1 91 ? 4.715 3.504 4.508 1.00 96.69 91 THR A N 1
ATOM 677 C CA . THR A 1 91 ? 4.550 2.050 4.551 1.00 96.69 91 THR A CA 1
ATOM 678 C C . THR A 1 91 ? 3.186 1.704 3.977 1.00 96.69 91 THR A C 1
ATOM 680 O O . THR A 1 91 ? 2.159 2.170 4.479 1.00 96.69 91 THR A O 1
ATOM 683 N N . ALA A 1 92 ? 3.165 0.873 2.940 1.00 96.81 92 ALA A N 1
ATOM 684 C CA . ALA A 1 92 ? 1.951 0.453 2.255 1.00 96.81 92 ALA A CA 1
ATOM 685 C C . ALA A 1 92 ? 1.932 -1.063 2.030 1.00 96.81 92 ALA A C 1
ATOM 687 O O . ALA A 1 92 ? 2.986 -1.689 1.943 1.00 96.81 92 ALA A O 1
ATOM 688 N N . LEU A 1 93 ? 0.731 -1.634 1.924 1.00 96.94 93 LEU A N 1
ATOM 689 C CA . LEU A 1 93 ? 0.515 -3.021 1.508 1.00 96.94 93 LEU A CA 1
ATOM 690 C C . LEU A 1 93 ? -0.179 -3.079 0.152 1.00 96.94 93 LEU A C 1
ATOM 692 O O . LEU A 1 93 ? -0.995 -2.211 -0.186 1.00 96.94 93 LEU A O 1
ATOM 696 N N . THR A 1 94 ? 0.119 -4.149 -0.579 1.00 97.00 94 THR A N 1
ATOM 697 C CA . THR A 1 94 ? -0.465 -4.479 -1.879 1.00 97.00 94 THR A CA 1
ATOM 698 C C . THR A 1 94 ? -0.828 -5.959 -1.980 1.00 97.00 94 THR A C 1
ATOM 700 O O . THR A 1 94 ? -0.485 -6.749 -1.094 1.00 97.00 94 THR A O 1
ATOM 703 N N . GLY A 1 95 ? -1.549 -6.329 -3.044 1.00 95.50 95 GLY A N 1
ATOM 704 C CA . GLY A 1 95 ? -1.840 -7.721 -3.395 1.00 95.50 95 GLY A CA 1
ATOM 705 C C . GLY A 1 95 ? -2.426 -8.559 -2.252 1.00 95.50 95 GLY A C 1
ATOM 706 O O . GLY A 1 95 ? -3.286 -8.108 -1.492 1.00 95.50 95 GLY A O 1
ATOM 707 N N . SER A 1 96 ? -1.933 -9.792 -2.115 1.00 94.75 96 SER A N 1
ATOM 708 C CA . SER A 1 96 ? -2.374 -10.747 -1.088 1.00 94.75 96 SER A CA 1
ATOM 709 C C . SER A 1 96 ? -2.107 -10.267 0.339 1.00 94.75 96 SER A C 1
ATOM 711 O O . SER A 1 96 ? -2.934 -10.488 1.222 1.00 94.75 96 SER A O 1
ATOM 713 N N . GLY A 1 97 ? -0.994 -9.561 0.567 1.00 95.12 97 GLY A N 1
ATOM 714 C CA . GLY A 1 97 ? -0.665 -8.994 1.874 1.00 95.12 97 GLY A CA 1
ATOM 715 C C . GLY A 1 97 ? -1.699 -7.967 2.335 1.00 95.12 97 GLY A C 1
ATOM 716 O O . GLY A 1 97 ? -2.069 -7.941 3.510 1.00 95.12 97 GLY A O 1
ATOM 717 N N . LEU A 1 98 ? -2.223 -7.159 1.408 1.00 96.69 98 LEU A N 1
ATOM 718 C CA . LEU A 1 98 ? -3.324 -6.248 1.705 1.00 96.69 98 LEU A CA 1
ATOM 719 C C . LEU A 1 98 ? -4.628 -7.003 1.978 1.00 96.69 98 LEU A C 1
ATOM 721 O O . LEU A 1 98 ? -5.302 -6.680 2.952 1.00 96.69 98 LEU A O 1
ATOM 725 N N . ASN A 1 99 ? -4.970 -7.999 1.158 1.00 95.62 99 ASN A N 1
ATOM 726 C CA . ASN A 1 99 ? -6.204 -8.770 1.336 1.00 95.62 99 ASN A CA 1
ATOM 727 C C . ASN A 1 99 ? -6.244 -9.445 2.711 1.00 95.62 99 ASN A C 1
ATOM 729 O O . ASN A 1 99 ? -7.197 -9.239 3.455 1.00 95.62 99 ASN A O 1
ATOM 733 N N . ALA A 1 100 ? -5.161 -10.119 3.105 1.00 96.00 100 ALA A N 1
ATOM 734 C CA . ALA A 1 100 ? -5.049 -10.740 4.424 1.00 96.00 100 ALA A CA 1
ATOM 735 C C . ALA A 1 100 ? -5.140 -9.716 5.571 1.00 96.00 100 ALA A C 1
ATOM 737 O O . ALA A 1 100 ? -5.656 -10.014 6.645 1.00 96.00 100 ALA A O 1
ATOM 738 N N . CYS A 1 101 ? -4.634 -8.495 5.370 1.00 96.19 101 CYS A N 1
ATOM 739 C CA . CYS A 1 101 ? -4.766 -7.423 6.355 1.00 96.19 101 CYS A CA 1
ATOM 740 C C . CYS A 1 101 ? -6.213 -6.920 6.480 1.00 96.19 101 CYS A C 1
ATOM 742 O O . CYS A 1 101 ? -6.637 -6.567 7.579 1.00 96.19 101 CYS A O 1
ATOM 744 N N . LEU A 1 102 ? -6.949 -6.837 5.369 1.00 95.50 102 LEU A N 1
ATOM 745 C CA . LEU A 1 102 ? -8.342 -6.387 5.360 1.00 95.50 102 LEU A CA 1
ATOM 746 C C . LEU A 1 102 ? -9.282 -7.446 5.932 1.00 95.50 102 LEU A C 1
ATOM 748 O O . LEU A 1 102 ? -10.167 -7.091 6.700 1.00 95.50 102 LEU A O 1
ATOM 752 N N . GLU A 1 103 ? -9.049 -8.716 5.614 1.00 96.75 103 GLU A N 1
ATOM 753 C CA . GLU A 1 103 ? -9.811 -9.848 6.147 1.00 96.75 103 GLU A CA 1
ATOM 754 C C . GLU A 1 103 ? -9.693 -9.910 7.672 1.00 96.75 103 GLU A C 1
ATOM 756 O O . GLU A 1 103 ? -10.695 -9.777 8.363 1.00 96.75 103 GLU A O 1
ATOM 761 N N . LYS A 1 104 ? -8.465 -9.884 8.211 1.00 96.69 104 LYS A N 1
ATOM 762 C CA . LYS A 1 104 ? -8.239 -9.802 9.666 1.00 96.69 104 LYS A CA 1
ATOM 763 C C . LYS A 1 104 ? -8.919 -8.598 10.318 1.00 96.69 104 LYS A C 1
ATOM 765 O O . LYS A 1 104 ? -9.375 -8.684 11.452 1.00 96.69 104 LYS A O 1
ATOM 770 N N . ALA A 1 105 ? -8.935 -7.449 9.641 1.00 95.38 105 ALA A N 1
ATOM 771 C CA . ALA A 1 105 ? -9.609 -6.265 10.162 1.00 95.38 105 ALA A CA 1
ATOM 772 C C . ALA A 1 105 ? -11.137 -6.431 10.159 1.00 95.38 105 ALA A C 1
ATOM 774 O O . ALA A 1 105 ? -11.783 -5.951 11.087 1.00 95.38 105 ALA A O 1
ATOM 775 N N . SER A 1 106 ? -11.695 -7.110 9.151 1.00 96.44 106 SER A N 1
ATOM 776 C CA . SER A 1 106 ? -13.116 -7.465 9.094 1.00 96.44 106 SER A CA 1
ATOM 777 C C . SER A 1 106 ? -13.483 -8.426 10.217 1.00 96.44 106 SER A C 1
ATOM 779 O O . SER A 1 106 ? -14.398 -8.124 10.974 1.00 96.44 106 SER A O 1
ATOM 781 N N . ASP A 1 107 ? -12.706 -9.495 10.407 1.00 97.31 107 ASP A N 1
ATOM 782 C CA . ASP A 1 107 ? -12.954 -10.501 11.447 1.00 97.31 107 ASP A CA 1
ATOM 783 C C . ASP A 1 107 ? -13.035 -9.868 12.843 1.00 97.31 107 ASP A C 1
ATOM 785 O O . ASP A 1 107 ? -13.937 -10.167 13.623 1.00 97.31 107 ASP A O 1
ATOM 789 N N . ILE A 1 108 ? -12.130 -8.929 13.146 1.00 96.88 108 ILE A N 1
ATOM 790 C CA . ILE A 1 108 ? -12.137 -8.186 14.416 1.00 96.88 108 ILE A CA 1
ATOM 791 C C . ILE A 1 108 ? -13.414 -7.348 14.557 1.00 96.88 108 ILE A C 1
ATOM 793 O O . ILE A 1 108 ? -13.996 -7.268 15.640 1.00 96.88 108 ILE A O 1
ATOM 797 N N . VAL A 1 109 ? -13.853 -6.686 13.485 1.00 97.06 109 VAL A N 1
ATOM 798 C CA . VAL A 1 109 ? -15.085 -5.883 13.501 1.00 97.06 109 VAL A CA 1
ATOM 799 C C . VAL A 1 109 ? -16.306 -6.777 13.704 1.00 97.06 109 VAL A C 1
ATOM 801 O O . VAL A 1 109 ? -17.189 -6.423 14.489 1.00 97.06 109 VAL A O 1
ATOM 804 N N . ASP A 1 110 ? -16.335 -7.940 13.063 1.00 96.50 110 ASP A N 1
ATOM 805 C CA . ASP A 1 110 ? -17.420 -8.911 13.179 1.00 96.50 110 ASP A CA 1
ATOM 806 C C . ASP A 1 110 ? -17.476 -9.525 14.587 1.00 96.50 110 ASP A C 1
ATOM 808 O O . ASP A 1 110 ? -18.552 -9.610 15.187 1.00 96.50 110 ASP A O 1
ATOM 812 N N . GLU A 1 111 ? -16.324 -9.846 15.182 1.00 96.75 111 GLU A N 1
ATOM 813 C CA . GLU A 1 111 ? -16.222 -10.310 16.570 1.00 96.75 111 GLU A CA 1
ATOM 814 C C . GLU A 1 111 ? -16.722 -9.249 17.568 1.00 96.75 111 GLU A C 1
ATOM 816 O O . GLU A 1 111 ? -17.492 -9.551 18.490 1.00 96.75 111 GLU A O 1
ATOM 821 N N . LEU A 1 112 ? -16.341 -7.981 17.376 1.00 96.06 112 LEU A N 1
ATOM 822 C CA . LEU A 1 112 ? -16.806 -6.870 18.214 1.00 96.06 112 LEU A CA 1
ATOM 823 C C . LEU A 1 112 ? -18.312 -6.629 18.062 1.00 96.06 112 LEU A C 1
ATOM 825 O O . LEU A 1 112 ? -19.003 -6.409 19.061 1.00 96.06 112 LEU A O 1
ATOM 829 N N . SER A 1 113 ? -18.819 -6.696 16.831 1.00 96.56 113 SER A N 1
ATOM 830 C CA . SER A 1 113 ? -20.245 -6.598 16.497 1.00 96.56 113 SER A CA 1
ATOM 831 C C . SER A 1 113 ? -21.052 -7.682 17.214 1.00 96.56 113 SER A C 1
ATOM 833 O O . SER A 1 113 ? -22.030 -7.378 17.906 1.00 96.56 113 SER A O 1
ATOM 835 N N . ALA A 1 114 ? -20.583 -8.932 17.163 1.00 95.94 114 ALA A N 1
ATOM 836 C CA . ALA A 1 114 ? -21.201 -10.057 17.859 1.00 95.94 114 ALA A CA 1
ATOM 837 C C . ALA A 1 114 ? -21.155 -9.898 19.390 1.00 95.94 114 ALA A C 1
ATOM 839 O O . ALA A 1 114 ? -22.162 -10.113 20.071 1.00 95.94 114 ALA A O 1
ATOM 840 N N . THR A 1 115 ? -20.014 -9.468 19.933 1.00 96.19 115 THR A N 1
ATOM 841 C CA . THR A 1 115 ? -19.811 -9.292 21.381 1.00 96.19 115 THR A CA 1
ATOM 842 C C . THR A 1 115 ? -20.707 -8.195 21.951 1.00 96.19 115 THR A C 1
ATOM 844 O O . THR A 1 115 ? -21.327 -8.363 23.004 1.00 96.19 115 THR A O 1
ATOM 847 N N . LEU A 1 116 ? -20.799 -7.062 21.252 1.00 94.94 116 LEU A N 1
ATOM 848 C CA . LEU A 1 116 ? -21.594 -5.915 21.687 1.00 94.94 116 LEU A CA 1
ATOM 849 C C . LEU A 1 116 ? -23.061 -6.000 21.255 1.00 94.94 116 LEU A C 1
ATOM 851 O O . LEU A 1 116 ? -23.869 -5.225 21.772 1.00 94.94 116 LEU A O 1
ATOM 855 N N . LYS A 1 117 ? -23.403 -6.955 20.375 1.00 96.00 117 LYS A N 1
ATOM 856 C CA . LYS A 1 117 ? -24.736 -7.180 19.792 1.00 96.00 117 LYS A CA 1
ATOM 857 C C . LYS A 1 117 ? -25.284 -5.943 19.082 1.00 96.00 117 LYS A C 1
ATOM 859 O O . LYS A 1 117 ? -26.442 -5.568 19.266 1.00 96.00 117 LYS A O 1
ATOM 864 N N . VAL A 1 118 ? -24.433 -5.278 18.311 1.00 96.38 118 VAL A N 1
ATOM 865 C CA . VAL A 1 118 ? -24.748 -4.030 17.604 1.00 96.38 118 VAL A CA 1
ATOM 866 C C . VAL A 1 118 ? -24.129 -4.105 16.210 1.00 96.38 118 VAL A C 1
ATOM 868 O O . VAL A 1 118 ? -23.001 -4.578 16.114 1.00 96.38 118 VAL A O 1
ATOM 871 N N . PRO A 1 119 ? -24.814 -3.640 15.146 1.00 94.62 119 PRO A N 1
ATOM 872 C CA . PRO A 1 119 ? -24.246 -3.626 13.799 1.00 94.62 119 PRO A CA 1
ATOM 873 C C . PRO A 1 119 ? -22.940 -2.823 13.731 1.00 94.62 119 PRO A C 1
ATOM 875 O O . PRO A 1 119 ? -22.729 -1.887 14.506 1.00 94.62 119 PRO A O 1
ATOM 878 N N . SER A 1 120 ? -22.088 -3.154 12.758 1.00 92.44 120 SER A N 1
ATOM 879 C CA . SER A 1 120 ? -20.752 -2.562 12.584 1.00 92.44 120 SER A CA 1
ATOM 880 C C . SER A 1 120 ? -20.764 -1.030 12.510 1.00 92.44 120 SER A C 1
ATOM 882 O O . SER A 1 120 ? -19.890 -0.371 13.072 1.00 92.44 120 SER A O 1
ATOM 884 N N . GLU A 1 121 ? -21.798 -0.455 11.899 1.00 94.38 121 GLU A N 1
ATOM 885 C CA . GLU A 1 121 ? -22.015 0.991 11.762 1.00 94.38 121 GLU A CA 1
ATOM 886 C C . GLU A 1 121 ? -22.201 1.704 13.110 1.00 94.38 121 GLU A C 1
ATOM 888 O O . GLU A 1 121 ? -21.742 2.830 13.287 1.00 94.38 121 GLU A O 1
ATOM 893 N N . ALA A 1 122 ? -22.832 1.041 14.083 1.00 94.31 122 ALA A N 1
ATOM 894 C CA . ALA A 1 122 ? -23.140 1.607 15.396 1.00 94.31 122 ALA A CA 1
ATOM 895 C C . ALA A 1 122 ? -22.139 1.183 16.491 1.00 94.31 122 ALA A C 1
ATOM 897 O O . ALA A 1 122 ? -22.295 1.553 17.660 1.00 94.31 122 ALA A O 1
ATOM 898 N N . LEU A 1 123 ? -21.083 0.438 16.137 1.00 94.94 123 LEU A N 1
ATOM 899 C CA . LEU A 1 123 ? -20.050 -0.007 17.078 1.00 94.94 123 LEU A CA 1
ATOM 900 C C . LEU A 1 123 ? -19.369 1.158 17.796 1.00 94.94 123 LEU A C 1
ATOM 902 O O . LEU A 1 123 ? -19.200 1.120 19.015 1.00 94.94 123 LEU A O 1
ATOM 906 N N . VAL A 1 124 ? -18.995 2.203 17.055 1.00 95.44 124 VAL A N 1
ATOM 907 C CA . VAL A 1 124 ? -18.290 3.366 17.614 1.00 95.44 124 VAL A CA 1
ATOM 908 C C . VAL A 1 124 ? -19.155 4.068 18.660 1.00 95.44 124 VAL A C 1
ATOM 910 O O . VAL A 1 124 ? -18.683 4.363 19.762 1.00 95.44 124 VAL A O 1
ATOM 913 N N . ASP A 1 125 ? -20.439 4.261 18.360 1.00 95.69 125 ASP A N 1
ATOM 914 C CA . ASP A 1 125 ? -21.390 4.874 19.284 1.00 95.69 125 ASP A CA 1
ATOM 915 C C . ASP A 1 125 ? -21.610 4.005 20.521 1.00 95.69 125 ASP A C 1
ATOM 917 O O . ASP A 1 125 ? -21.590 4.512 21.649 1.00 95.69 125 ASP A O 1
ATOM 921 N N . ARG A 1 126 ? -21.751 2.686 20.338 1.00 95.94 126 ARG A N 1
ATOM 922 C CA . ARG A 1 126 ? -21.926 1.741 21.445 1.00 95.94 126 ARG A CA 1
ATOM 923 C C . ARG A 1 126 ? -20.717 1.725 22.375 1.00 95.94 126 ARG A C 1
ATOM 925 O O . ARG A 1 126 ? -20.887 1.798 23.593 1.00 95.94 126 ARG A O 1
ATOM 932 N N . VAL A 1 127 ? -19.505 1.684 21.827 1.00 96.50 127 VAL A N 1
ATOM 933 C CA . VAL A 1 127 ? -18.262 1.773 22.609 1.00 96.50 127 VAL A CA 1
ATOM 934 C C . VAL A 1 127 ? -18.182 3.121 23.332 1.00 96.50 127 VAL A C 1
ATOM 936 O O . VAL A 1 127 ? -17.866 3.168 24.523 1.00 96.50 127 VAL A O 1
ATOM 939 N N . GLY A 1 128 ? -18.546 4.217 22.664 1.00 96.06 128 GLY A N 1
ATOM 940 C CA . GLY A 1 128 ? -18.609 5.546 23.272 1.00 96.06 128 GLY A CA 1
ATOM 941 C C . GLY A 1 128 ? -19.583 5.629 24.454 1.00 96.06 128 GLY A C 1
ATOM 942 O O . GLY A 1 128 ? -19.259 6.239 25.478 1.00 96.06 128 GLY A O 1
ATOM 943 N N . GLN A 1 129 ? -20.755 4.998 24.348 1.00 95.75 129 GLN A N 1
ATOM 944 C CA . GLN A 1 129 ? -21.720 4.876 25.447 1.00 95.75 129 GLN A CA 1
ATOM 945 C C . GLN A 1 129 ? -21.145 4.060 26.605 1.00 95.75 129 GLN A C 1
ATOM 947 O O . GLN A 1 129 ? -21.138 4.546 27.734 1.00 95.75 129 GLN A O 1
ATOM 952 N N . LEU A 1 130 ? -20.564 2.889 26.327 1.00 96.38 130 LEU A N 1
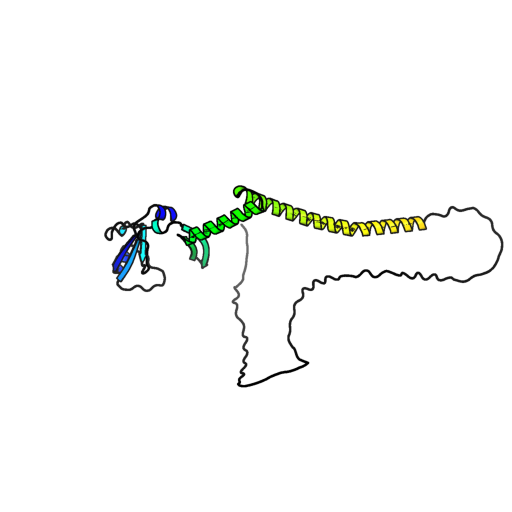ATOM 953 C CA . LEU A 1 130 ? -19.953 2.041 27.355 1.00 96.38 130 LEU A CA 1
ATOM 954 C C . LEU A 1 130 ? -18.839 2.766 28.119 1.00 96.38 130 LEU A C 1
ATOM 956 O O . LEU A 1 130 ? -18.770 2.670 29.342 1.00 96.38 130 LEU A O 1
ATOM 960 N N . ILE A 1 131 ? -18.005 3.558 27.439 1.00 97.12 131 ILE A N 1
ATOM 961 C CA . ILE A 1 131 ? -16.974 4.376 28.097 1.00 97.12 131 ILE A CA 1
ATOM 962 C C . ILE A 1 131 ? -17.608 5.435 29.013 1.00 97.12 131 ILE A C 1
ATOM 964 O O . ILE A 1 131 ? -17.108 5.679 30.117 1.00 97.12 131 ILE A O 1
ATOM 968 N N . LYS A 1 132 ? -18.695 6.086 28.578 1.00 97.00 132 LYS A N 1
ATOM 969 C CA . LYS A 1 132 ? -19.412 7.083 29.393 1.00 97.00 132 LYS A CA 1
ATOM 970 C C . LYS A 1 132 ? -20.056 6.437 30.616 1.00 97.00 132 LYS A C 1
ATOM 972 O O . LYS A 1 132 ? -19.913 6.973 31.714 1.00 97.00 132 LYS A O 1
ATOM 977 N N . ASP A 1 133 ? -20.706 5.296 30.441 1.00 95.94 133 ASP A N 1
ATOM 978 C CA . ASP A 1 133 ? -21.375 4.574 31.521 1.00 95.94 133 ASP A CA 1
ATOM 979 C C . ASP A 1 133 ? -20.357 4.042 32.531 1.00 95.94 133 ASP A C 1
ATOM 981 O O . AS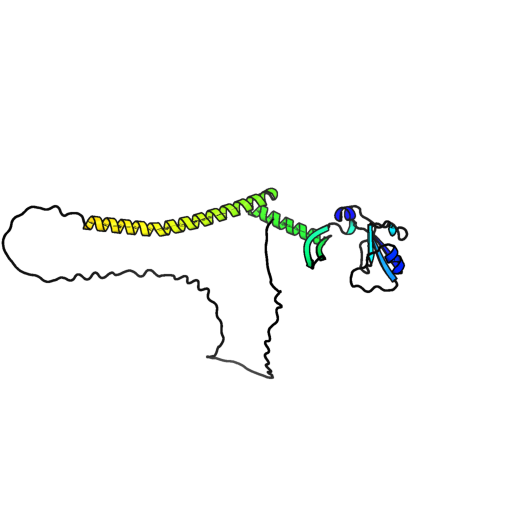P A 1 133 ? -20.532 4.235 33.729 1.00 95.94 133 ASP A O 1
ATOM 985 N N . ASN A 1 134 ? -19.214 3.524 32.076 1.00 96.44 134 ASN A N 1
ATOM 986 C CA . ASN A 1 134 ? -18.132 3.081 32.958 1.00 96.44 134 ASN A CA 1
ATOM 987 C C . ASN A 1 134 ? -17.526 4.255 33.769 1.00 96.44 134 ASN A C 1
ATOM 989 O O . ASN A 1 134 ? -17.251 4.152 34.970 1.00 96.44 134 ASN A O 1
ATOM 993 N N . LYS A 1 135 ? -17.413 5.446 33.163 1.00 96.44 135 LYS A N 1
ATOM 994 C CA . LYS A 1 135 ? -17.028 6.676 33.884 1.00 96.44 135 LYS A CA 1
ATOM 995 C C . LYS A 1 135 ? -18.082 7.144 34.894 1.00 96.44 135 LYS A C 1
ATOM 997 O O . LYS A 1 135 ? -17.701 7.715 35.913 1.00 96.44 135 LYS A O 1
ATOM 1002 N N . LYS A 1 136 ? -19.377 6.950 34.628 1.00 96.12 136 LYS A N 1
ATOM 1003 C CA . LYS A 1 136 ? -20.456 7.267 35.583 1.00 96.12 136 LYS A CA 1
ATOM 1004 C C . LYS A 1 136 ? -20.463 6.272 36.738 1.00 96.12 136 LYS A C 1
ATOM 1006 O O . LYS A 1 136 ? -20.273 6.685 37.874 1.00 96.12 136 LYS A O 1
ATOM 1011 N N . LEU A 1 137 ? -20.508 4.976 36.435 1.00 95.06 137 LEU A N 1
ATOM 1012 C CA . LEU A 1 137 ? -20.483 3.898 37.424 1.00 95.06 137 LEU A CA 1
ATOM 1013 C C . LEU A 1 137 ? -19.270 4.004 38.355 1.00 95.06 137 LEU A C 1
ATOM 1015 O O . LEU A 1 137 ? -19.410 3.882 39.566 1.00 95.06 137 LEU A O 1
ATOM 1019 N N . SER A 1 138 ? -18.080 4.314 37.832 1.00 93.25 138 SER A N 1
ATOM 1020 C CA . SER A 1 138 ? -16.896 4.513 38.683 1.00 93.25 138 SER A CA 1
ATOM 1021 C C . SER A 1 138 ? -16.985 5.735 39.610 1.00 93.25 138 SER A C 1
ATOM 1023 O O . SER A 1 138 ? -16.391 5.721 40.691 1.00 93.25 138 SER A O 1
ATOM 1025 N N . LYS A 1 139 ? -17.716 6.793 39.233 1.00 94.50 139 LYS A N 1
ATOM 1026 C CA . LYS A 1 139 ? -18.010 7.927 40.128 1.00 94.50 139 LYS A CA 1
ATOM 1027 C C . LYS A 1 139 ? -19.050 7.537 41.170 1.00 94.50 139 LYS A C 1
ATOM 1029 O O . LYS A 1 139 ? -18.831 7.808 42.350 1.00 94.50 139 LYS A O 1
ATOM 1034 N N . ASP A 1 140 ? -20.106 6.855 40.742 1.00 92.12 140 ASP A N 1
ATOM 1035 C CA . ASP A 1 140 ? -21.206 6.426 41.602 1.00 92.12 140 ASP A CA 1
ATOM 1036 C C . ASP A 1 140 ? -20.707 5.454 42.678 1.00 92.12 140 ASP A C 1
ATOM 1038 O O . ASP A 1 140 ? -21.010 5.631 43.858 1.00 92.12 140 ASP A O 1
ATOM 1042 N N . LEU A 1 141 ? -19.831 4.510 42.315 1.00 92.56 141 LEU A N 1
ATOM 1043 C CA . LEU A 1 141 ? -19.162 3.608 43.257 1.00 92.56 141 LEU A CA 1
ATOM 1044 C C . LEU A 1 141 ? -18.306 4.364 44.279 1.00 92.56 141 LEU A C 1
ATOM 1046 O O . LEU A 1 141 ? -18.347 4.043 45.464 1.00 92.56 141 LEU A O 1
ATOM 1050 N N . LYS A 1 142 ? -17.565 5.400 43.864 1.00 90.19 142 LYS A N 1
ATOM 1051 C CA . LYS A 1 142 ? -16.791 6.235 44.800 1.00 90.19 142 LYS A CA 1
ATOM 1052 C C . LYS A 1 142 ? -17.700 7.010 45.752 1.00 90.19 142 LYS A C 1
ATOM 1054 O O . LYS A 1 142 ? -17.369 7.134 46.930 1.00 90.19 142 LYS A O 1
ATOM 1059 N N . SER A 1 143 ? -18.829 7.533 45.272 1.00 86.12 143 SER A N 1
ATOM 1060 C CA . SER A 1 143 ? -19.801 8.207 46.141 1.00 86.12 143 SER A CA 1
ATOM 1061 C C . SER A 1 143 ? -20.519 7.240 47.079 1.00 86.12 143 SER A C 1
ATOM 1063 O O . SER A 1 143 ? -20.656 7.546 48.260 1.00 86.12 143 SER A O 1
ATOM 1065 N N . ALA A 1 144 ? -20.905 6.059 46.596 1.00 84.31 144 ALA A N 1
ATOM 1066 C CA . ALA A 1 144 ? -21.553 5.030 47.398 1.00 84.31 144 ALA A CA 1
ATOM 1067 C C . ALA A 1 144 ? -20.604 4.500 48.479 1.00 84.31 144 ALA A C 1
ATOM 1069 O O . ALA A 1 144 ? -20.987 4.430 49.642 1.00 84.31 144 ALA A O 1
ATOM 1070 N N . ALA A 1 145 ? -19.339 4.237 48.138 1.00 84.81 145 ALA A N 1
ATOM 1071 C CA . ALA A 1 145 ? -18.319 3.842 49.108 1.00 84.81 145 ALA A CA 1
ATOM 1072 C C . ALA A 1 145 ? -18.132 4.895 50.216 1.00 84.81 145 ALA A C 1
ATOM 1074 O O . ALA A 1 145 ? -18.033 4.546 51.391 1.00 84.81 145 ALA A O 1
ATOM 1075 N N . ARG A 1 146 ? -18.151 6.193 49.871 1.00 78.56 146 ARG A N 1
ATOM 1076 C CA . ARG A 1 146 ? -18.118 7.280 50.868 1.00 78.56 146 ARG A CA 1
ATOM 1077 C C . ARG A 1 146 ? -19.364 7.292 51.752 1.00 78.56 146 ARG A C 1
ATOM 1079 O O . ARG A 1 146 ? -19.237 7.447 52.961 1.00 78.56 146 ARG A O 1
ATOM 1086 N N . ALA A 1 147 ? -20.550 7.123 51.171 1.00 75.75 147 ALA A N 1
ATOM 1087 C CA . ALA A 1 147 ? -21.802 7.096 51.925 1.00 75.75 147 ALA A CA 1
ATOM 1088 C C . ALA A 1 147 ? -21.860 5.908 52.902 1.00 75.75 147 ALA A C 1
ATOM 1090 O O . ALA A 1 147 ? -22.248 6.083 54.057 1.00 75.75 147 ALA A O 1
ATOM 1091 N N . VAL A 1 148 ? -21.403 4.727 52.472 1.00 79.25 148 VAL A N 1
ATOM 1092 C CA . VAL A 1 148 ? -21.300 3.527 53.318 1.00 79.25 148 VAL A CA 1
ATOM 1093 C C . VAL A 1 148 ? -20.329 3.739 54.480 1.00 79.25 148 VAL A C 1
ATOM 1095 O O . VAL A 1 148 ? -20.627 3.308 55.587 1.00 79.25 148 VAL A O 1
ATOM 1098 N N . LEU A 1 149 ? -19.211 4.444 54.272 1.00 73.06 149 LEU A N 1
ATOM 1099 C CA . LEU A 1 149 ? -18.261 4.751 55.348 1.00 73.06 149 LEU A CA 1
ATOM 1100 C C . LEU A 1 149 ? -18.827 5.757 56.370 1.00 73.06 149 LEU A C 1
ATOM 1102 O O . LEU A 1 149 ? -18.529 5.676 57.559 1.00 73.06 149 LEU A O 1
ATOM 1106 N N . LEU A 1 150 ? -19.658 6.701 55.918 1.00 70.75 150 LEU A N 1
ATOM 1107 C CA . LEU A 1 150 ? -20.253 7.734 56.773 1.00 70.75 150 LEU A CA 1
ATOM 1108 C C . LEU A 1 150 ? -21.449 7.226 57.590 1.00 70.75 150 LEU A C 1
ATOM 1110 O O . LEU A 1 150 ? -21.679 7.716 58.692 1.00 70.75 150 LEU A O 1
ATOM 1114 N N . LEU A 1 151 ? -22.187 6.231 57.094 1.00 68.81 151 LEU A N 1
ATOM 1115 C CA . LEU A 1 151 ? -23.338 5.629 57.779 1.00 68.81 151 LEU A CA 1
ATOM 1116 C C . LEU A 1 151 ? -23.045 5.149 59.218 1.00 68.81 151 LEU A C 1
ATOM 1118 O O . LEU A 1 151 ? -23.753 5.588 60.127 1.00 68.81 151 LEU A O 1
ATOM 1122 N N . PRO A 1 152 ? -22.018 4.315 59.486 1.00 69.19 152 PRO A N 1
ATOM 1123 C CA . PRO A 1 152 ? -21.696 3.900 60.848 1.00 69.19 152 PRO A CA 1
ATOM 1124 C C . PRO A 1 152 ? -21.186 5.068 61.701 1.00 69.19 152 PRO A C 1
ATOM 1126 O O . PRO A 1 152 ? -21.520 5.135 62.880 1.00 69.19 152 PRO A O 1
ATOM 1129 N N . MET A 1 153 ? -20.453 6.029 61.124 1.00 65.25 153 MET A N 1
ATOM 1130 C CA . MET A 1 153 ? -19.986 7.215 61.860 1.00 65.25 153 MET A CA 1
ATOM 1131 C C . MET A 1 153 ? -21.150 8.086 62.346 1.00 65.25 153 MET A C 1
ATOM 1133 O O . MET A 1 153 ? -21.179 8.497 63.506 1.00 65.25 153 MET A O 1
ATOM 1137 N N . ILE A 1 154 ? -22.137 8.326 61.481 1.00 68.69 154 ILE A N 1
ATOM 1138 C CA . ILE A 1 154 ? -23.345 9.083 61.822 1.00 68.69 154 ILE A CA 1
ATOM 1139 C C . ILE A 1 154 ? -24.146 8.329 62.888 1.00 68.69 154 ILE A C 1
ATOM 1141 O O . ILE A 1 154 ? -24.542 8.925 63.889 1.00 68.69 154 ILE A O 1
ATOM 1145 N N . LEU A 1 155 ? -24.335 7.015 62.725 1.00 67.69 155 LEU A N 1
ATOM 1146 C CA . LEU A 1 155 ? -25.089 6.199 63.679 1.00 67.69 155 LEU A CA 1
ATOM 1147 C C . LEU A 1 155 ? -24.438 6.192 65.072 1.00 67.69 155 LEU A C 1
ATOM 1149 O O . LEU A 1 155 ? -25.136 6.342 66.074 1.00 67.69 155 LEU A O 1
ATOM 1153 N N . VAL A 1 156 ? -23.107 6.076 65.141 1.00 71.00 156 VAL A N 1
ATOM 1154 C CA . VAL A 1 156 ? -22.339 6.161 66.395 1.00 71.00 156 VAL A CA 1
ATOM 1155 C C . VAL A 1 156 ? -22.493 7.544 67.029 1.00 71.00 156 VAL A C 1
ATOM 1157 O O . VAL A 1 156 ? -22.772 7.634 68.224 1.00 71.00 156 VAL A O 1
ATOM 1160 N N . SER A 1 157 ? -22.408 8.617 66.238 1.00 70.44 157 SER A N 1
ATOM 1161 C CA . SER A 1 157 ? -22.571 9.985 66.740 1.00 70.44 157 SER A CA 1
ATOM 1162 C C . SER A 1 157 ? -23.976 10.241 67.305 1.00 70.44 157 SER A C 1
ATOM 1164 O O . SER A 1 157 ? -24.105 10.848 68.368 1.00 70.44 157 SER A O 1
ATOM 1166 N N . PHE A 1 158 ? -25.031 9.740 66.653 1.00 74.44 158 PHE A N 1
ATOM 1167 C CA . PHE A 1 158 ? -26.405 9.830 67.166 1.00 74.44 158 PHE A CA 1
ATOM 1168 C C . PHE A 1 158 ? -26.608 9.009 68.443 1.00 74.44 158 PHE A C 1
ATOM 1170 O O . PHE A 1 158 ? -27.289 9.462 69.363 1.00 74.44 158 PHE A O 1
ATOM 1177 N N . ARG A 1 159 ? -25.999 7.821 68.532 1.00 72.94 159 ARG A N 1
ATOM 1178 C CA . ARG A 1 159 ? -26.077 6.963 69.724 1.00 72.94 159 ARG A CA 1
ATOM 1179 C C . ARG A 1 159 ? -25.389 7.615 70.924 1.00 72.94 159 ARG A C 1
ATOM 1181 O O . ARG A 1 159 ? -25.956 7.617 72.011 1.00 72.94 159 ARG A O 1
ATOM 1188 N N . ILE A 1 160 ? -24.220 8.224 70.714 1.00 74.06 160 ILE A N 1
ATOM 1189 C CA . ILE A 1 160 ? -23.506 8.999 71.739 1.00 74.06 160 ILE A CA 1
ATOM 1190 C C . ILE A 1 160 ? -24.343 10.207 72.178 1.00 74.06 160 ILE A C 1
ATOM 1192 O O . ILE A 1 160 ? -24.554 10.398 73.373 1.00 74.06 160 ILE A O 1
ATOM 1196 N N . ALA A 1 161 ? -24.881 10.984 71.234 1.00 75.12 161 ALA A N 1
ATOM 1197 C CA . ALA A 1 161 ? -25.716 12.145 71.550 1.00 75.12 161 ALA A CA 1
ATOM 1198 C C . ALA A 1 161 ? -26.981 11.764 72.344 1.00 75.12 161 ALA A C 1
ATOM 1200 O O . ALA A 1 161 ? -27.351 12.453 73.295 1.00 75.12 161 ALA A O 1
ATOM 1201 N N . TRP A 1 162 ? -27.625 10.647 71.998 1.00 81.31 162 TRP A N 1
ATOM 1202 C CA . TRP A 1 162 ? -28.773 10.118 72.735 1.00 81.31 162 TRP A CA 1
ATOM 1203 C C . TRP A 1 162 ? -28.397 9.653 74.150 1.00 81.31 162 TRP A C 1
ATOM 1205 O O . TRP A 1 162 ? -29.116 9.972 75.097 1.00 81.31 162 TRP A O 1
ATOM 1215 N N . LEU A 1 163 ? -27.259 8.966 74.313 1.00 77.56 163 LEU A N 1
ATOM 1216 C CA . LEU A 1 163 ? -26.751 8.534 75.622 1.00 77.56 163 LEU A CA 1
ATOM 1217 C C . LEU A 1 163 ? -26.431 9.722 76.541 1.00 77.56 163 LEU A C 1
ATOM 1219 O O . LEU A 1 163 ? -26.802 9.696 77.712 1.00 77.56 163 LEU A O 1
ATOM 1223 N N . ILE A 1 164 ? -25.813 10.783 76.011 1.00 77.88 164 ILE A N 1
ATOM 1224 C CA . ILE A 1 164 ? -25.542 12.021 76.762 1.00 77.88 164 ILE A CA 1
ATOM 1225 C C . ILE A 1 164 ? -26.856 12.669 77.212 1.00 77.88 164 ILE A C 1
ATOM 1227 O O . ILE A 1 164 ? -27.008 13.034 78.373 1.00 77.88 164 ILE A O 1
ATOM 1231 N N . ASN A 1 165 ? -27.842 12.765 76.318 1.00 76.38 165 ASN A N 1
ATOM 1232 C CA . ASN A 1 165 ? -29.135 13.370 76.640 1.00 76.38 165 ASN A CA 1
ATOM 1233 C C . ASN A 1 165 ? -29.929 12.535 77.667 1.00 76.38 165 ASN A C 1
ATOM 1235 O O . ASN A 1 165 ? -30.621 13.088 78.516 1.00 76.38 165 ASN A O 1
ATOM 1239 N N . LEU A 1 166 ? -29.795 11.203 77.641 1.00 74.62 166 LEU A N 1
ATOM 1240 C CA . LEU A 1 166 ? -30.374 10.313 78.649 1.00 74.62 166 LEU A CA 1
ATOM 1241 C C . LEU A 1 166 ? -29.717 10.500 80.026 1.00 74.62 166 LEU A C 1
ATOM 1243 O O . LEU A 1 166 ? -30.432 10.582 81.022 1.00 74.62 166 LEU A O 1
ATOM 1247 N N . ALA A 1 167 ? -28.386 10.618 80.071 1.00 71.38 167 ALA A N 1
ATOM 1248 C CA . ALA A 1 167 ? -27.632 10.881 81.299 1.00 71.38 167 ALA A CA 1
ATOM 1249 C C . ALA A 1 167 ? -27.921 12.273 81.890 1.00 71.38 167 ALA A C 1
ATOM 1251 O O . ALA A 1 167 ? -27.869 12.453 83.103 1.00 71.38 167 ALA A O 1
ATOM 1252 N N . CYS A 1 168 ? -28.267 13.249 81.047 1.00 67.25 168 CYS A N 1
ATOM 1253 C CA . CYS A 1 168 ? -28.626 14.606 81.461 1.00 67.25 168 CYS A CA 1
ATOM 1254 C C . CYS A 1 168 ? -30.132 14.811 81.707 1.00 67.25 168 CYS A C 1
ATOM 1256 O O . CYS A 1 168 ? -30.559 15.955 81.886 1.00 67.25 168 CYS A O 1
ATOM 1258 N N . ARG A 1 169 ? -30.962 13.753 81.727 1.00 60.28 169 ARG A N 1
ATOM 1259 C CA . ARG A 1 169 ? -32.376 13.910 82.102 1.00 60.28 169 ARG A CA 1
ATOM 1260 C C . ARG A 1 169 ? -32.476 14.300 83.581 1.00 60.28 169 ARG A C 1
ATOM 1262 O O . ARG A 1 169 ? -31.968 13.566 84.426 1.00 60.28 169 ARG A O 1
ATOM 1269 N N . PRO A 1 170 ? -33.151 15.412 83.920 1.00 53.34 170 PRO A N 1
ATOM 1270 C CA . PRO A 1 170 ? -33.307 15.815 85.306 1.00 53.34 170 PRO A CA 1
ATOM 1271 C C . PRO A 1 170 ? -34.181 14.786 86.024 1.00 53.34 170 PRO A C 1
ATOM 1273 O O . PRO A 1 170 ? -35.347 14.596 85.676 1.00 53.34 170 PRO A O 1
ATOM 1276 N N . THR A 1 171 ? -33.633 14.116 87.036 1.00 53.31 171 THR A N 1
ATOM 1277 C CA . THR A 1 171 ? -34.444 13.423 88.038 1.00 53.31 171 THR A CA 1
ATOM 1278 C C . THR A 1 171 ? -35.321 14.472 88.708 1.00 53.31 171 THR A C 1
ATOM 1280 O O . THR A 1 171 ? -34.817 15.336 89.428 1.00 53.31 171 THR A O 1
ATOM 1283 N N . CYS A 1 172 ? -36.622 14.444 88.410 1.00 44.84 172 CYS A N 1
ATOM 1284 C CA . CYS A 1 172 ? -37.598 15.320 89.037 1.00 44.84 172 CYS A CA 1
ATOM 1285 C C . CYS A 1 172 ? -37.485 15.209 90.560 1.00 44.84 172 CYS A C 1
ATOM 1287 O O . CYS A 1 172 ? -37.575 14.135 91.148 1.00 44.84 172 CYS A O 1
ATOM 1289 N N . THR A 1 173 ?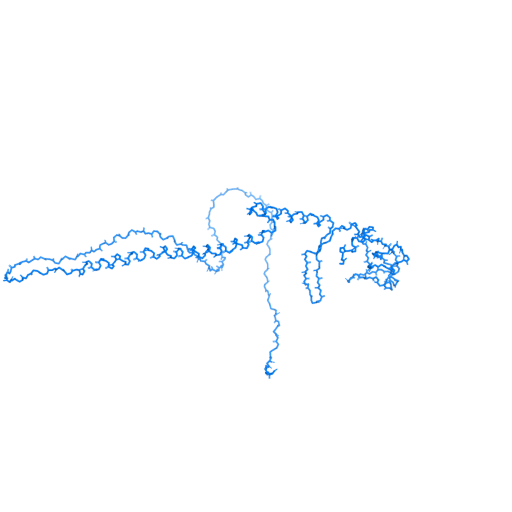 -37.260 16.368 91.159 1.00 49.25 173 THR A N 1
ATOM 1290 C CA . THR A 1 173 ? -37.154 16.650 92.582 1.00 49.25 173 THR A CA 1
ATOM 1291 C C . THR A 1 173 ? -38.439 16.290 93.328 1.00 49.25 173 THR A C 1
ATOM 1293 O O . THR A 1 173 ? -39.507 16.792 92.980 1.00 49.25 173 THR A O 1
ATOM 1296 N N . SER A 1 174 ? -38.333 15.519 94.408 1.00 37.28 174 SER A N 1
ATOM 1297 C CA . SER A 1 174 ? -39.307 15.538 95.509 1.00 37.28 174 SER A CA 1
ATOM 1298 C C . SER A 1 174 ? -38.809 16.467 96.634 1.00 37.28 174 SER A C 1
ATOM 1300 O O . SER A 1 174 ? -37.600 16.499 96.884 1.00 37.28 174 SER A O 1
ATOM 1302 N N . PRO A 1 175 ? -39.685 17.240 97.310 1.00 48.41 175 PRO A N 1
ATOM 1303 C CA . PRO A 1 175 ? -39.266 18.310 98.214 1.00 48.41 175 PRO A CA 1
ATOM 1304 C C . PRO A 1 175 ? -38.998 17.841 99.661 1.00 48.41 175 PRO A C 1
ATOM 1306 O O . PRO A 1 175 ? -39.775 17.094 100.240 1.00 48.41 175 PRO A O 1
ATOM 1309 N N . ILE A 1 176 ? -37.878 18.333 100.206 1.00 43.31 176 ILE A N 1
ATOM 1310 C CA . ILE A 1 176 ? -37.570 18.816 101.574 1.00 43.31 176 ILE A CA 1
ATOM 1311 C C . ILE A 1 176 ? -38.219 18.107 102.789 1.00 43.31 176 ILE A C 1
ATOM 1313 O O . ILE A 1 176 ? -39.405 18.294 103.050 1.00 43.31 176 ILE A O 1
ATOM 1317 N N . SER A 1 177 ? -37.395 17.514 103.674 1.00 35.41 177 SER A N 1
ATOM 1318 C CA . SER A 1 177 ? -37.092 18.081 105.019 1.00 35.41 177 SER A CA 1
ATOM 1319 C C . SER A 1 177 ? -36.009 17.305 105.804 1.00 35.41 177 SER A C 1
ATOM 1321 O O . SER A 1 177 ? -35.750 16.146 105.487 1.00 35.41 177 SER A O 1
ATOM 1323 N N . PRO A 1 178 ? -35.330 17.944 106.787 1.00 49.25 178 PRO A N 1
ATOM 1324 C CA . PRO A 1 178 ? -34.050 17.497 107.339 1.00 49.25 178 PRO A CA 1
ATOM 1325 C C . PRO A 1 178 ? -34.194 16.740 108.669 1.00 49.25 178 PRO A C 1
ATOM 1327 O O . PRO A 1 178 ? -34.987 17.153 109.504 1.00 49.25 178 PRO A O 1
ATOM 1330 N N . SER A 1 179 ? -33.356 15.721 108.911 1.00 36.59 179 SER A N 1
ATOM 1331 C CA . SER A 1 179 ? -32.763 15.437 110.236 1.00 36.59 179 SER A CA 1
ATOM 1332 C C . SER A 1 179 ? -31.930 14.143 110.268 1.00 36.59 179 SER A C 1
ATOM 1334 O O . SER A 1 179 ? -32.435 13.078 109.938 1.00 36.59 179 SER A O 1
ATOM 1336 N N . ILE A 1 180 ? -30.717 14.288 110.821 1.00 35.69 180 ILE A N 1
ATOM 1337 C CA . ILE A 1 180 ? -30.015 13.386 111.759 1.00 35.69 180 ILE A CA 1
ATOM 1338 C C . ILE A 1 180 ? -29.346 12.102 111.209 1.00 35.69 180 ILE A C 1
ATOM 1340 O O . ILE A 1 180 ? -29.982 11.124 110.852 1.00 35.69 180 ILE A O 1
ATOM 1344 N N . SER A 1 181 ? -28.004 12.170 111.242 1.00 41.50 181 SER A N 1
ATOM 1345 C CA . SER A 1 181 ? -26.967 11.142 111.471 1.00 41.50 181 SER A CA 1
ATOM 1346 C C . SER A 1 181 ? -27.214 9.682 111.068 1.00 41.50 181 SER A C 1
ATOM 1348 O O . SER A 1 181 ? -28.092 9.034 111.625 1.00 41.50 181 SER A O 1
ATOM 1350 N N . ALA A 1 182 ? -26.265 9.102 110.321 1.00 36.31 182 ALA A N 1
ATOM 1351 C CA . ALA A 1 182 ? -25.343 8.069 110.826 1.00 36.31 182 ALA A CA 1
ATOM 1352 C C . ALA A 1 182 ? -24.571 7.374 109.684 1.00 36.31 182 ALA A C 1
ATOM 1354 O O . ALA A 1 182 ? -25.153 6.989 108.682 1.00 36.31 182 ALA A O 1
ATOM 1355 N N . PHE A 1 183 ? -23.274 7.162 109.934 1.00 33.22 183 PHE A N 1
ATOM 1356 C CA . PHE A 1 183 ? -22.463 6.012 109.514 1.00 33.22 183 PHE A CA 1
ATOM 1357 C C . PHE A 1 183 ? -22.254 5.698 108.020 1.00 33.22 183 PHE A C 1
ATOM 1359 O O . PHE A 1 183 ? -23.112 5.132 107.366 1.00 33.22 183 PHE A O 1
ATOM 1366 N N . GLY A 1 184 ? -21.001 5.908 107.589 1.00 38.34 184 GLY A N 1
ATOM 1367 C CA . GLY A 1 184 ? -20.174 4.913 106.889 1.00 38.34 184 GLY A CA 1
ATOM 1368 C C . GLY A 1 184 ? -20.613 4.434 105.501 1.00 38.34 184 GLY A C 1
ATOM 1369 O O . GLY A 1 184 ? -21.680 3.874 105.321 1.00 38.34 184 GLY A O 1
ATOM 1370 N N . VAL A 1 185 ? -19.718 4.529 104.521 1.00 37.25 185 VAL A N 1
ATOM 1371 C CA . VAL A 1 185 ? -18.905 3.410 104.005 1.00 37.25 185 VAL A CA 1
ATOM 1372 C C . VAL A 1 185 ? -18.158 3.902 102.754 1.00 37.25 185 VAL A C 1
ATOM 1374 O O . VAL A 1 185 ? -18.696 4.617 101.918 1.00 37.25 185 VAL A O 1
ATOM 1377 N N . SER A 1 186 ? -16.880 3.529 102.729 1.00 40.19 186 SER A N 1
ATOM 1378 C CA . SER A 1 186 ? -15.887 3.423 101.659 1.00 40.19 186 SER A CA 1
ATOM 1379 C C . SER A 1 186 ? -16.139 4.020 100.274 1.00 40.19 186 SER A C 1
ATOM 1381 O O . SER A 1 186 ? -17.090 3.698 99.569 1.00 40.19 186 SER A O 1
ATOM 1383 N N . ALA A 1 187 ? -15.110 4.747 99.831 1.00 47.72 187 ALA A N 1
ATOM 1384 C CA . ALA A 1 187 ? -14.771 4.952 98.434 1.00 47.72 187 ALA A CA 1
ATOM 1385 C C . ALA A 1 187 ? -14.815 3.628 97.651 1.00 47.72 187 ALA A C 1
ATOM 1387 O O . ALA A 1 187 ? -14.083 2.688 97.963 1.00 47.72 187 ALA A O 1
ATOM 1388 N N . ALA A 1 188 ? -15.653 3.587 96.619 1.00 40.62 188 ALA A N 1
ATOM 1389 C CA . ALA A 1 188 ? -15.597 2.592 95.565 1.00 40.62 188 ALA A CA 1
ATOM 1390 C C . ALA A 1 188 ? -15.104 3.289 94.293 1.00 40.62 188 ALA A C 1
ATOM 1392 O O . ALA A 1 188 ? -15.811 4.069 93.660 1.00 40.62 188 ALA A O 1
ATOM 1393 N N . THR A 1 189 ? -13.842 3.037 93.968 1.00 41.88 189 THR A N 1
ATOM 1394 C CA . THR A 1 189 ? -13.245 3.322 92.668 1.00 41.88 189 THR A CA 1
ATOM 1395 C C . THR A 1 189 ? -13.786 2.282 91.693 1.00 41.88 189 THR A C 1
ATOM 1397 O O . THR A 1 189 ? -13.361 1.130 91.730 1.00 41.88 189 THR A O 1
ATOM 1400 N N . GLU A 1 190 ? -14.736 2.649 90.837 1.00 44.41 190 GLU A N 1
ATOM 1401 C CA . GLU A 1 190 ? -15.176 1.766 89.755 1.00 44.41 190 GLU A CA 1
ATOM 1402 C C . GLU A 1 190 ? -14.234 1.921 88.555 1.00 44.41 190 GLU A C 1
ATOM 1404 O O . GLU A 1 190 ? -14.253 2.907 87.819 1.00 44.41 190 GLU A O 1
ATOM 1409 N N . SER A 1 191 ? -13.356 0.933 88.384 1.00 35.84 191 SER A N 1
ATOM 1410 C CA . SER A 1 191 ? -12.548 0.738 87.185 1.00 35.84 191 SER A CA 1
ATOM 1411 C C . SER A 1 191 ? -13.419 0.153 86.072 1.00 35.84 191 SER A C 1
ATOM 1413 O O . SER A 1 191 ? -13.849 -0.996 86.165 1.00 35.84 191 SER A O 1
ATOM 1415 N N . ILE A 1 192 ? -13.649 0.906 84.997 1.00 42.56 192 ILE A N 1
ATOM 1416 C CA . ILE A 1 192 ? -14.262 0.365 83.780 1.00 42.56 192 ILE A CA 1
ATOM 1417 C C . ILE A 1 192 ? -13.170 -0.331 82.966 1.00 42.56 192 ILE A C 1
ATOM 1419 O O . ILE A 1 192 ? -12.331 0.305 82.330 1.00 42.56 192 ILE A O 1
ATOM 1423 N N . THR A 1 193 ? -13.185 -1.660 82.987 1.00 32.47 193 THR A N 1
ATOM 1424 C CA . THR A 1 193 ? -12.437 -2.497 82.049 1.00 32.47 193 THR A CA 1
ATOM 1425 C C . THR A 1 193 ? -13.166 -2.480 80.704 1.00 32.47 193 THR A C 1
ATOM 1427 O O . THR A 1 193 ? -14.218 -3.096 80.555 1.00 32.47 193 THR A O 1
ATOM 1430 N N . MET A 1 194 ? -12.629 -1.765 79.712 1.00 31.16 194 MET A N 1
ATOM 1431 C CA . MET A 1 194 ? -13.052 -1.926 78.319 1.00 31.16 194 MET A CA 1
ATOM 1432 C C . MET A 1 194 ? -12.361 -3.151 77.718 1.00 31.16 194 MET A C 1
ATOM 1434 O O . MET A 1 194 ? -11.207 -3.085 77.308 1.00 31.16 194 MET A O 1
ATOM 1438 N N . THR A 1 195 ? -13.075 -4.268 77.625 1.00 36.72 195 THR A N 1
ATOM 1439 C CA . THR A 1 195 ? -12.759 -5.327 76.662 1.00 36.72 195 THR A CA 1
ATOM 1440 C C . THR A 1 195 ? -13.201 -4.859 75.275 1.00 36.72 195 THR A C 1
ATOM 1442 O O . THR A 1 195 ? -14.338 -5.067 74.856 1.00 36.72 195 THR A O 1
ATOM 1445 N N . SER A 1 196 ? -12.312 -4.170 74.556 1.00 34.06 196 SER A N 1
ATOM 1446 C CA . SER A 1 196 ? -12.478 -3.949 73.118 1.00 34.06 196 SER A CA 1
ATOM 1447 C C . SER A 1 196 ? -12.020 -5.199 72.377 1.00 34.06 196 SER A C 1
ATOM 1449 O O . SER A 1 196 ? -10.842 -5.551 72.421 1.00 34.06 196 SER A O 1
ATOM 1451 N N . MET A 1 197 ? -12.965 -5.861 71.711 1.00 41.56 197 MET A N 1
ATOM 1452 C CA . MET A 1 197 ? -12.670 -6.888 70.721 1.00 41.56 197 MET A CA 1
ATOM 1453 C C . MET A 1 197 ? -11.783 -6.299 69.621 1.00 41.56 197 MET A C 1
ATOM 1455 O O . MET A 1 197 ? -12.063 -5.242 69.056 1.00 41.56 197 MET A O 1
ATOM 1459 N N . GLU A 1 198 ? -10.708 -7.026 69.370 1.00 36.72 198 GLU A N 1
ATOM 1460 C CA . GLU A 1 198 ? -9.754 -6.893 68.286 1.00 36.72 198 GLU A CA 1
ATOM 1461 C C . GLU A 1 198 ? -10.497 -6.957 66.940 1.00 36.72 198 GLU A C 1
ATOM 1463 O O . GLU A 1 198 ? -11.102 -7.971 66.593 1.00 36.72 198 GLU A O 1
ATOM 1468 N N . LEU A 1 199 ? -10.509 -5.849 66.195 1.00 39.12 199 LEU A N 1
ATOM 1469 C CA . LEU A 1 199 ? -10.816 -5.874 64.769 1.00 39.12 199 LEU A CA 1
ATOM 1470 C C . LEU A 1 199 ? -9.489 -5.892 64.022 1.00 39.12 199 LEU A C 1
ATOM 1472 O O . LEU A 1 199 ? -8.765 -4.897 63.995 1.00 39.12 199 LEU A O 1
ATOM 1476 N N . GLU A 1 200 ? -9.205 -7.053 63.439 1.00 31.94 200 GLU A N 1
ATOM 1477 C CA . GLU A 1 200 ? -8.156 -7.308 62.458 1.00 31.94 200 GLU A CA 1
ATOM 1478 C C . GLU A 1 200 ? -8.079 -6.172 61.426 1.00 31.94 200 GLU A C 1
ATOM 1480 O O . GLU A 1 200 ? -8.919 -6.024 60.533 1.00 31.94 200 GLU A O 1
ATOM 1485 N N . LEU A 1 201 ? -7.036 -5.355 61.559 1.00 34.75 201 LEU A N 1
ATOM 1486 C CA . LEU A 1 201 ? -6.600 -4.420 60.538 1.00 34.75 201 LEU A CA 1
ATOM 1487 C C . LEU A 1 201 ? -5.860 -5.206 59.454 1.00 34.75 201 LEU A C 1
ATOM 1489 O O . LEU A 1 201 ? -4.658 -5.446 59.561 1.00 34.75 201 LEU A O 1
ATOM 1493 N N . ILE A 1 202 ? -6.548 -5.536 58.360 1.00 31.70 202 ILE A N 1
ATOM 1494 C CA . ILE A 1 202 ? -5.861 -5.830 57.099 1.00 31.70 202 ILE A CA 1
ATOM 1495 C C . ILE A 1 202 ? -5.331 -4.498 56.556 1.00 31.70 202 ILE A C 1
ATOM 1497 O O . ILE A 1 202 ? -6.002 -3.752 55.842 1.00 31.70 202 ILE A O 1
ATOM 1501 N N . SER A 1 203 ? -4.102 -4.193 56.961 1.00 29.44 203 SER A N 1
ATOM 1502 C CA . SER A 1 203 ? -3.246 -3.169 56.377 1.00 29.44 203 SER A CA 1
ATOM 1503 C C . SER A 1 203 ? -2.905 -3.562 54.937 1.00 29.44 203 SER A C 1
ATOM 1505 O O . SER A 1 203 ? -2.101 -4.462 54.704 1.00 29.44 203 SER A O 1
ATOM 1507 N N . ILE A 1 204 ? -3.509 -2.893 53.952 1.00 31.20 204 ILE A N 1
ATOM 1508 C CA . ILE A 1 204 ? -2.972 -2.860 52.586 1.00 31.20 204 ILE A CA 1
ATOM 1509 C C . ILE A 1 204 ? -1.990 -1.690 52.538 1.00 31.20 204 ILE A C 1
ATOM 1511 O O . ILE A 1 204 ? -2.349 -0.553 52.227 1.00 31.20 204 ILE A O 1
ATOM 1515 N N . SER A 1 205 ? -0.737 -1.967 52.886 1.00 31.22 205 SER A N 1
ATOM 1516 C CA . SER A 1 205 ? 0.376 -1.057 52.655 1.00 31.22 205 SER A CA 1
ATOM 1517 C C . SER A 1 205 ? 0.743 -1.070 51.169 1.00 31.22 205 SER A C 1
ATOM 1519 O O . SER A 1 205 ? 1.460 -1.932 50.669 1.00 31.22 205 SER A O 1
ATOM 1521 N N . VAL A 1 206 ? 0.269 -0.058 50.443 1.00 33.44 206 VAL A N 1
ATOM 1522 C CA . VAL A 1 206 ? 0.943 0.400 49.224 1.00 33.44 206 VAL A CA 1
ATOM 1523 C C . VAL A 1 206 ? 2.230 1.089 49.670 1.00 33.44 206 VAL A C 1
ATOM 1525 O O . VAL A 1 206 ? 2.198 2.227 50.132 1.00 33.44 206 VAL A O 1
ATOM 1528 N N . MET A 1 207 ? 3.361 0.398 49.547 1.00 28.72 207 MET A N 1
ATOM 1529 C CA . MET A 1 207 ? 4.692 0.998 49.649 1.00 28.72 207 MET A CA 1
ATOM 1530 C C . MET A 1 207 ? 5.333 1.036 48.265 1.00 28.72 207 MET A C 1
ATOM 1532 O O . MET A 1 207 ? 5.987 0.097 47.821 1.00 28.72 207 MET A O 1
ATOM 1536 N N . LEU A 1 208 ? 5.140 2.168 47.589 1.00 29.16 208 LEU A N 1
ATOM 1537 C CA . LEU A 1 208 ? 6.093 2.658 46.602 1.00 29.16 208 LEU A CA 1
ATOM 1538 C C . LEU A 1 208 ? 7.235 3.332 47.367 1.00 29.16 208 LEU A C 1
ATOM 1540 O O . LEU A 1 208 ? 7.063 4.433 47.879 1.00 29.16 208 LEU A O 1
ATOM 1544 N N . SER A 1 209 ? 8.396 2.684 47.427 1.00 28.62 209 SER A N 1
ATOM 1545 C CA . SER A 1 209 ? 9.677 3.370 47.611 1.00 28.62 209 SER A CA 1
ATOM 1546 C C . SER A 1 209 ? 10.817 2.479 47.131 1.00 28.62 209 SER A C 1
ATOM 1548 O O . SER A 1 209 ? 11.005 1.365 47.609 1.00 28.62 209 SER A O 1
ATOM 1550 N N . ALA A 1 210 ? 11.568 2.994 46.164 1.00 31.88 210 ALA A N 1
ATOM 1551 C CA . ALA A 1 210 ? 12.781 2.404 45.627 1.00 31.88 210 ALA A CA 1
ATOM 1552 C C . ALA A 1 210 ? 13.923 2.411 46.658 1.00 31.88 210 ALA A C 1
ATOM 1554 O O . ALA A 1 210 ? 14.048 3.370 47.415 1.00 31.88 210 ALA A O 1
ATOM 1555 N N . CYS A 1 211 ? 14.755 1.363 46.644 1.00 29.17 211 CYS A N 1
ATOM 1556 C CA . CYS A 1 211 ? 16.228 1.416 46.623 1.00 29.17 211 CYS A CA 1
ATOM 1557 C C . CYS A 1 211 ? 16.816 -0.000 46.792 1.00 29.17 211 CYS A C 1
ATOM 1559 O O . CYS A 1 211 ? 16.573 -0.678 47.783 1.00 29.17 211 CYS A O 1
ATOM 1561 N N . SER A 1 212 ? 17.609 -0.429 45.807 1.00 31.92 212 SER A N 1
ATOM 1562 C CA . SER A 1 212 ? 18.601 -1.519 45.910 1.00 31.92 212 SER A CA 1
ATOM 1563 C C . SER A 1 212 ? 19.781 -1.029 46.783 1.00 31.92 212 SER A C 1
ATOM 1565 O O . SER A 1 212 ? 19.994 0.189 46.780 1.00 31.92 212 SER A O 1
ATOM 1567 N N . PRO A 1 213 ? 20.557 -1.870 47.515 1.00 43.22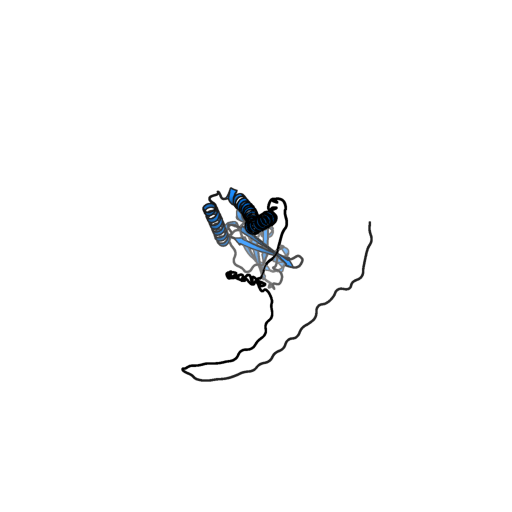 213 PRO A N 1
ATOM 1568 C CA . PRO A 1 213 ? 21.548 -2.762 46.884 1.00 43.22 213 PRO A CA 1
ATOM 1569 C C . PRO A 1 213 ? 21.867 -4.114 47.591 1.00 43.22 213 PRO A C 1
ATOM 1571 O O . PRO A 1 213 ? 21.800 -4.258 48.803 1.00 43.22 213 PRO A O 1
ATOM 1574 N N . VAL A 1 214 ? 22.280 -5.087 46.766 1.00 32.94 214 VAL A N 1
ATOM 1575 C CA . VAL A 1 214 ? 23.338 -6.124 46.918 1.00 32.94 214 VAL A CA 1
ATOM 1576 C C . VAL A 1 214 ? 23.740 -6.627 48.324 1.00 32.94 214 VAL A C 1
ATOM 1578 O O . VAL A 1 214 ? 24.422 -5.936 49.072 1.00 32.94 214 VAL A O 1
ATOM 1581 N N . SER A 1 215 ? 23.523 -7.923 48.588 1.00 31.92 215 SER A N 1
ATOM 1582 C CA . SER A 1 215 ? 24.557 -8.979 48.777 1.00 31.92 215 SER A CA 1
ATOM 1583 C C . SER A 1 215 ? 23.943 -10.218 49.449 1.00 31.92 215 SER A C 1
ATOM 1585 O O . SER A 1 215 ? 23.140 -10.106 50.367 1.00 31.92 215 SER A O 1
ATOM 1587 N N . GLY A 1 216 ? 24.289 -11.412 48.962 1.00 32.91 216 GLY A N 1
ATOM 1588 C CA . GLY A 1 216 ? 23.910 -12.686 49.581 1.00 32.91 216 GLY A CA 1
ATOM 1589 C C . GLY A 1 216 ? 25.073 -13.324 50.341 1.00 32.91 216 GLY A C 1
ATOM 1590 O O . GLY A 1 216 ? 26.219 -12.999 50.047 1.00 32.91 216 GLY A O 1
ATOM 1591 N N . TRP A 1 217 ? 24.770 -14.270 51.242 1.00 31.69 217 TRP A N 1
ATOM 1592 C CA . TRP A 1 217 ? 25.414 -15.597 51.340 1.00 31.69 217 TRP A CA 1
ATOM 1593 C C . TRP A 1 217 ? 24.814 -16.485 52.457 1.00 31.69 217 TRP A C 1
ATOM 1595 O O . TRP A 1 217 ? 24.728 -16.043 53.594 1.00 31.69 217 TRP A O 1
ATOM 1605 N N . LEU A 1 218 ? 24.521 -17.747 52.073 1.00 31.69 218 LEU A N 1
ATOM 1606 C CA . LEU A 1 218 ? 24.677 -19.045 52.785 1.00 31.69 218 LEU A CA 1
ATOM 1607 C C . LEU A 1 218 ? 23.902 -19.308 54.102 1.00 31.69 218 LEU A C 1
ATOM 1609 O O . LEU A 1 218 ? 23.744 -18.419 54.918 1.00 31.69 218 LEU A O 1
ATOM 1613 N N . THR A 1 219 ? 23.390 -20.500 54.453 1.00 31.05 219 THR A N 1
ATOM 1614 C CA . THR A 1 219 ? 23.653 -21.951 54.200 1.00 31.05 219 THR A CA 1
ATOM 1615 C C . THR A 1 219 ? 22.308 -22.715 54.406 1.00 31.05 219 THR A C 1
ATOM 1617 O O . THR A 1 219 ? 21.421 -22.157 55.041 1.00 31.05 219 THR A O 1
ATOM 1620 N N . ASN A 1 220 ? 21.985 -23.920 53.899 1.00 28.52 220 ASN A N 1
ATOM 1621 C CA . ASN A 1 220 ? 22.593 -25.252 54.105 1.00 28.52 220 ASN A CA 1
ATOM 1622 C C . ASN A 1 220 ? 21.851 -26.292 53.198 1.00 28.52 220 ASN A C 1
ATOM 1624 O O . ASN A 1 220 ? 20.629 -26.230 53.125 1.00 28.52 220 ASN A O 1
ATOM 1628 N N . MET A 1 221 ? 22.547 -27.111 52.382 1.00 30.33 221 MET A N 1
ATOM 1629 C CA . MET A 1 221 ? 22.855 -28.562 52.575 1.00 30.33 221 MET A CA 1
ATOM 1630 C C . MET A 1 221 ? 21.647 -29.509 52.305 1.00 30.33 221 MET A C 1
ATOM 1632 O O . MET A 1 221 ? 20.612 -29.341 52.929 1.00 30.33 221 MET A O 1
ATOM 1636 N N . LEU A 1 222 ? 21.658 -30.505 51.392 1.00 31.20 222 LEU A N 1
ATOM 1637 C CA . LEU A 1 222 ? 22.682 -31.518 51.057 1.00 31.20 222 LEU A CA 1
ATOM 1638 C C . LEU A 1 222 ? 22.518 -32.161 49.644 1.00 31.20 222 LEU A C 1
ATOM 1640 O O . LEU A 1 222 ? 21.398 -32.479 49.263 1.00 31.20 222 LEU A O 1
ATOM 1644 N N . LEU A 1 223 ? 23.680 -32.438 49.005 1.00 30.80 223 LEU A N 1
ATOM 1645 C CA . LEU A 1 223 ? 24.141 -33.655 48.262 1.00 30.80 223 LEU A CA 1
ATOM 1646 C C . LEU A 1 223 ? 23.324 -34.143 47.038 1.00 30.80 223 LEU A C 1
ATOM 1648 O O . LEU A 1 223 ? 22.114 -34.252 47.109 1.00 30.80 223 LEU A O 1
ATOM 1652 N N . THR A 1 224 ? 23.852 -34.502 45.859 1.00 30.27 224 THR A N 1
ATOM 1653 C CA . THR A 1 224 ? 25.124 -35.065 45.316 1.00 30.27 224 THR A CA 1
ATOM 1654 C C . THR A 1 224 ? 24.991 -34.934 43.777 1.00 30.27 224 THR A C 1
ATOM 1656 O O . THR A 1 224 ? 23.869 -35.027 43.299 1.00 30.27 224 THR A O 1
ATOM 1659 N N . SER A 1 225 ? 25.962 -34.702 42.886 1.00 30.72 225 SER A N 1
ATOM 1660 C CA . SER A 1 225 ? 27.366 -35.115 42.759 1.00 30.72 225 SER A CA 1
ATOM 1661 C C . SER A 1 225 ? 28.056 -34.296 41.638 1.00 30.72 225 SER A C 1
ATOM 1663 O O . SER A 1 225 ? 27.469 -34.048 40.588 1.00 30.72 225 SER A O 1
ATOM 1665 N N . THR A 1 226 ? 29.309 -33.910 41.874 1.00 29.94 226 THR A N 1
ATOM 1666 C CA . THR A 1 226 ? 30.327 -33.297 40.985 1.00 29.94 226 THR A CA 1
ATOM 1667 C C . THR A 1 226 ? 31.129 -34.371 40.203 1.00 29.94 226 THR A C 1
ATOM 1669 O O . THR A 1 226 ? 30.854 -35.551 40.431 1.00 29.94 226 THR A O 1
ATOM 1672 N N . PRO A 1 227 ? 32.228 -34.077 39.449 1.00 47.72 227 PRO A N 1
ATOM 1673 C CA . PRO A 1 227 ? 32.670 -32.915 38.625 1.00 47.72 227 PRO A CA 1
ATOM 1674 C C . PRO A 1 227 ? 33.156 -33.366 37.194 1.00 47.72 227 PRO A C 1
ATOM 1676 O O . PRO A 1 227 ? 33.088 -34.547 36.887 1.00 47.72 227 PRO A O 1
ATOM 1679 N N . SER A 1 228 ? 33.607 -32.536 36.227 1.00 29.08 228 SER A N 1
ATOM 1680 C CA . SER A 1 228 ? 34.935 -31.876 36.207 1.00 29.08 228 SER A CA 1
ATOM 1681 C C . SER A 1 228 ? 35.243 -30.966 34.990 1.00 29.08 228 SER A C 1
ATOM 1683 O O . SER A 1 228 ? 35.060 -31.397 33.857 1.00 29.08 228 SER A O 1
ATOM 1685 N N . LEU A 1 229 ? 35.881 -29.814 35.310 1.00 30.34 229 LEU A N 1
ATOM 1686 C CA . LEU A 1 229 ? 36.962 -29.055 34.614 1.00 30.34 229 LEU A CA 1
ATOM 1687 C C . LEU A 1 229 ? 36.617 -28.342 33.276 1.00 30.34 229 LEU A C 1
ATOM 1689 O O . LEU A 1 229 ? 36.025 -28.947 32.401 1.00 30.34 229 LEU A O 1
ATOM 1693 N N . LEU A 1 230 ? 36.965 -27.070 32.998 1.00 30.19 230 LEU A N 1
ATOM 1694 C CA . LEU A 1 230 ? 38.024 -26.162 33.486 1.00 30.19 230 LEU A CA 1
ATOM 1695 C C . LEU A 1 230 ? 37.675 -24.667 33.231 1.00 30.19 230 LEU A C 1
ATOM 1697 O O . LEU A 1 230 ? 37.045 -24.361 32.228 1.00 30.19 230 LEU A O 1
ATOM 1701 N N . ALA A 1 231 ? 38.144 -23.802 34.152 1.00 29.27 231 ALA A N 1
ATOM 1702 C CA . ALA A 1 231 ? 38.679 -22.416 34.063 1.00 29.27 231 ALA A CA 1
ATOM 1703 C C . ALA A 1 231 ? 38.341 -21.503 32.844 1.00 29.27 231 ALA A C 1
ATOM 1705 O O . ALA A 1 231 ? 38.341 -21.950 31.712 1.00 29.27 231 ALA A O 1
ATOM 1706 N N . GLN A 1 232 ? 38.177 -20.173 32.942 1.00 32.66 232 GLN A N 1
ATOM 1707 C CA . GLN A 1 232 ? 38.855 -19.203 33.811 1.00 32.66 232 GLN A CA 1
ATOM 1708 C C . GLN A 1 232 ? 38.174 -17.812 33.760 1.00 32.66 232 GLN A C 1
ATOM 1710 O O . GLN A 1 232 ? 37.472 -17.465 32.815 1.00 32.66 232 GLN A O 1
ATOM 1715 N N . VAL A 1 233 ? 38.447 -17.025 34.801 1.00 26.64 233 VAL A N 1
ATOM 1716 C CA . VAL A 1 233 ? 38.026 -15.649 35.118 1.00 26.64 233 VAL A CA 1
ATOM 1717 C C . VAL A 1 233 ? 38.908 -14.601 34.429 1.00 26.64 233 VAL A C 1
ATOM 1719 O O . VAL A 1 233 ? 40.121 -14.754 34.508 1.00 26.64 233 VAL A O 1
ATOM 1722 N N . VAL A 1 234 ? 38.338 -13.485 33.937 1.00 31.27 234 VAL A N 1
ATOM 1723 C CA . VAL A 1 234 ? 38.925 -12.124 34.056 1.00 31.27 234 VAL A CA 1
ATOM 1724 C C . VAL A 1 234 ? 37.812 -11.058 34.081 1.00 31.27 234 VAL A C 1
ATOM 1726 O O . VAL A 1 234 ? 37.018 -10.946 33.152 1.00 31.27 234 VAL A O 1
ATOM 1729 N N . SER A 1 235 ? 37.794 -10.241 35.137 1.00 31.50 235 SER A N 1
ATOM 1730 C CA . SER A 1 235 ? 37.010 -9.004 35.266 1.00 31.50 235 SER A CA 1
ATOM 1731 C C . SER A 1 235 ? 37.719 -7.810 34.617 1.00 31.50 235 SER A C 1
ATOM 1733 O O . SER A 1 235 ? 38.940 -7.714 34.719 1.00 31.50 235 SER A O 1
ATOM 1735 N N . ARG A 1 236 ? 36.966 -6.822 34.108 1.00 31.00 236 ARG A N 1
ATOM 1736 C CA . ARG A 1 236 ? 37.324 -5.388 34.186 1.00 31.00 236 ARG A CA 1
ATOM 1737 C C . ARG A 1 236 ? 36.110 -4.488 33.921 1.00 31.00 236 ARG A C 1
ATOM 1739 O O . ARG A 1 236 ? 35.384 -4.672 32.954 1.00 31.00 236 ARG A O 1
ATOM 1746 N N . ALA A 1 237 ? 35.919 -3.526 34.819 1.00 30.62 237 ALA A N 1
ATOM 1747 C CA . ALA A 1 237 ? 34.937 -2.450 34.757 1.00 30.62 237 ALA A CA 1
ATOM 1748 C C . ALA A 1 237 ? 35.459 -1.266 33.926 1.00 30.62 237 ALA A C 1
ATOM 1750 O O . ALA A 1 237 ? 36.666 -1.043 33.908 1.00 30.62 237 ALA A O 1
ATOM 1751 N N . CYS A 1 238 ? 34.551 -0.475 33.341 1.00 29.97 238 CYS A N 1
ATOM 1752 C CA . CYS A 1 238 ? 34.753 0.946 33.035 1.00 29.97 238 CYS A CA 1
ATOM 1753 C C . CYS A 1 238 ? 33.394 1.638 32.818 1.00 29.97 238 CYS A C 1
ATOM 1755 O O . CYS A 1 238 ? 32.689 1.344 31.857 1.00 29.97 238 CYS A O 1
ATOM 1757 N N . SER A 1 239 ? 33.062 2.581 33.702 1.00 30.78 239 SER A N 1
ATOM 1758 C CA . SER A 1 239 ? 32.072 3.640 33.478 1.00 30.78 239 SER A CA 1
ATOM 1759 C C . SER A 1 239 ? 32.802 4.900 33.012 1.00 30.78 239 SER A C 1
ATOM 1761 O O . SER A 1 239 ? 33.841 5.233 33.580 1.00 30.78 239 SER A O 1
ATOM 1763 N N . ALA A 1 240 ? 32.245 5.633 32.047 1.00 32.72 240 ALA A N 1
ATOM 1764 C CA . ALA A 1 240 ? 32.571 7.038 31.800 1.00 32.72 240 ALA A CA 1
ATOM 1765 C C . ALA A 1 240 ? 31.389 7.755 31.130 1.00 32.72 240 ALA A C 1
ATOM 1767 O O . ALA A 1 240 ? 30.601 7.159 30.400 1.00 32.72 240 ALA A O 1
ATOM 1768 N N . SER A 1 241 ? 31.273 9.038 31.445 1.00 29.50 241 SER A N 1
ATOM 1769 C CA . SER A 1 241 ? 30.131 9.934 31.284 1.00 29.50 241 SER A CA 1
ATOM 1770 C C . SER A 1 241 ? 30.595 11.237 30.601 1.00 29.50 241 SER A C 1
ATOM 1772 O O . SER A 1 241 ? 31.791 11.513 30.600 1.00 29.50 241 SER A O 1
ATOM 1774 N N . MET A 1 242 ? 29.623 12.038 30.128 1.00 35.31 242 MET A N 1
ATOM 1775 C CA . MET A 1 242 ? 29.661 13.464 29.722 1.00 35.31 242 MET A CA 1
ATOM 1776 C C . MET A 1 242 ? 30.112 13.844 28.295 1.00 35.31 242 MET A C 1
ATOM 1778 O O . MET A 1 242 ? 31.284 13.778 27.951 1.00 35.31 242 MET A O 1
ATOM 1782 N N . ASN A 1 243 ? 29.192 14.431 27.511 1.00 34.06 243 ASN A N 1
ATOM 1783 C CA . ASN A 1 243 ? 29.033 15.897 27.459 1.00 34.06 243 ASN A CA 1
ATOM 1784 C C . ASN A 1 243 ? 27.784 16.320 26.659 1.00 34.06 243 ASN A C 1
ATOM 1786 O O . ASN A 1 243 ? 27.607 15.946 25.503 1.00 34.06 243 ASN A O 1
ATOM 1790 N N . ALA A 1 244 ? 26.940 17.134 27.296 1.00 32.19 244 ALA A N 1
ATOM 1791 C CA . ALA A 1 244 ? 25.849 17.886 26.686 1.00 32.19 244 ALA A CA 1
ATOM 1792 C C . ALA A 1 244 ? 26.323 19.324 26.421 1.00 32.19 244 ALA A C 1
ATOM 1794 O O . ALA A 1 244 ? 26.999 19.912 27.265 1.00 32.19 244 ALA A O 1
ATOM 1795 N N . ALA A 1 245 ? 25.959 19.889 25.271 1.00 39.47 245 ALA A N 1
ATOM 1796 C CA . ALA A 1 245 ? 26.201 21.290 24.943 1.00 39.47 245 ALA A CA 1
ATOM 1797 C C . ALA A 1 245 ? 24.973 22.138 25.315 1.00 39.47 245 ALA A C 1
ATOM 1799 O O . ALA A 1 245 ? 23.856 21.868 24.874 1.00 39.47 245 ALA A O 1
ATOM 1800 N N . THR A 1 246 ? 25.190 23.160 26.138 1.00 42.25 246 THR A N 1
ATOM 1801 C CA . THR A 1 246 ? 24.231 24.213 26.495 1.00 42.25 246 THR A CA 1
ATOM 1802 C C . THR A 1 246 ? 24.147 25.295 25.405 1.00 42.25 246 THR A C 1
ATOM 1804 O O . THR A 1 246 ? 25.170 25.621 24.801 1.00 42.25 246 THR A O 1
ATOM 1807 N N . PRO A 1 247 ? 22.969 25.905 25.165 1.00 46.12 247 PRO A N 1
ATOM 1808 C CA . PRO A 1 247 ? 22.815 27.035 24.248 1.00 46.12 247 PRO A CA 1
ATOM 1809 C C . PRO A 1 247 ? 23.111 28.374 24.953 1.00 46.12 247 PRO A C 1
ATOM 1811 O O . PRO A 1 247 ? 22.951 28.470 26.175 1.00 46.12 247 PRO A O 1
ATOM 1814 N N . PRO A 1 248 ? 23.499 29.439 24.227 1.00 51.72 248 PRO A N 1
ATOM 1815 C CA . PRO A 1 248 ? 23.643 30.758 24.825 1.00 51.72 248 PRO A CA 1
ATOM 1816 C C . PRO A 1 248 ? 22.280 31.446 24.997 1.00 51.72 248 PRO A C 1
ATOM 1818 O O . PRO A 1 248 ? 21.406 31.384 24.134 1.00 51.72 248 PRO A O 1
ATOM 1821 N N . ALA A 1 249 ? 22.136 32.141 26.124 1.00 38.09 249 ALA A N 1
ATOM 1822 C CA . ALA A 1 249 ? 20.999 32.976 26.483 1.00 38.09 249 ALA A CA 1
ATOM 1823 C C . ALA A 1 249 ? 21.386 34.463 26.460 1.00 38.09 249 ALA A C 1
ATOM 1825 O O . ALA A 1 249 ? 22.380 34.838 27.079 1.00 38.09 249 ALA A O 1
ATOM 1826 N N . ARG A 1 250 ? 20.558 35.305 25.826 1.00 35.00 250 ARG A N 1
ATOM 1827 C CA . ARG A 1 250 ? 20.101 36.634 26.309 1.00 35.00 250 ARG A CA 1
ATOM 1828 C C . ARG A 1 250 ? 19.125 37.230 25.282 1.00 35.00 250 ARG A C 1
ATOM 1830 O O . ARG A 1 250 ? 19.506 37.406 24.137 1.00 35.00 250 ARG A O 1
ATOM 1837 N N . TRP A 1 251 ? 17.816 37.223 25.574 1.00 37.91 251 TRP A N 1
ATOM 1838 C CA . TRP A 1 251 ? 17.007 38.286 26.228 1.00 37.91 251 TRP A CA 1
ATOM 1839 C C . TRP A 1 251 ? 16.758 39.496 25.308 1.00 37.91 251 TRP A C 1
ATOM 1841 O O . TRP A 1 251 ? 17.698 39.967 24.692 1.00 37.91 251 TRP A O 1
ATOM 1851 N N . ALA A 1 252 ? 15.599 40.153 25.246 1.00 34.28 252 ALA A N 1
ATOM 1852 C CA . ALA A 1 252 ? 14.203 39.902 25.611 1.00 34.28 252 ALA A CA 1
ATOM 1853 C C . ALA A 1 252 ? 13.406 41.145 25.135 1.00 34.28 252 ALA A C 1
ATOM 1855 O O . ALA A 1 252 ? 13.961 42.237 25.166 1.00 34.28 252 ALA A O 1
ATOM 1856 N N . LEU A 1 253 ? 12.116 40.959 24.812 1.00 37.56 253 LEU A N 1
ATOM 1857 C CA . LEU A 1 253 ? 11.002 41.934 24.874 1.00 37.56 253 LEU A CA 1
ATOM 1858 C C . LEU A 1 253 ? 11.069 43.233 24.037 1.00 37.56 253 LEU A C 1
ATOM 1860 O O . LEU A 1 253 ? 11.898 44.098 24.278 1.00 37.56 253 LEU A O 1
ATOM 1864 N N . ALA A 1 254 ? 10.037 43.494 23.226 1.00 31.38 254 ALA A N 1
ATOM 1865 C CA . ALA A 1 254 ? 8.832 44.198 23.687 1.00 31.38 254 ALA A CA 1
ATOM 1866 C C . ALA A 1 254 ? 7.793 44.387 22.559 1.00 31.38 254 ALA A C 1
ATOM 1868 O O . ALA A 1 254 ? 8.117 44.416 21.380 1.00 31.38 254 ALA A O 1
ATOM 1869 N N . MET A 1 255 ? 6.547 44.487 23.013 1.00 36.50 255 MET A N 1
ATOM 1870 C CA . MET A 1 255 ? 5.269 44.734 22.341 1.00 36.50 255 MET A CA 1
ATOM 1871 C C . MET A 1 255 ? 5.269 45.720 21.156 1.00 36.50 255 MET A C 1
ATOM 1873 O O . MET A 1 255 ? 5.717 46.852 21.322 1.00 36.50 255 MET A O 1
ATOM 1877 N N . THR A 1 256 ? 4.625 45.324 20.052 1.00 43.09 256 THR A N 1
ATOM 1878 C CA . THR A 1 256 ? 3.343 45.857 19.530 1.00 43.09 256 THR A CA 1
ATOM 1879 C C . THR A 1 256 ? 2.767 44.911 18.482 1.00 43.09 256 THR A C 1
ATOM 1881 O O . THR A 1 256 ? 3.556 44.168 17.857 1.00 43.09 256 THR A O 1
#